Protein AF-0000000078054923 (afdb_homodimer)

Organism: NCBI:txid267555

Radius of gyration: 35.09 Å; Cα contacts (8 Å, |Δi|>4): 105; chains: 2; bounding box: 96×116×48 Å

pLDDT: mean 79.02, std 25.57, range [25.17, 98.81]

Solvent-accessible surface area (backbone atoms only — not comparable to full-atom values): 14950 Å² total; per-residue (Å²): 143,82,70,75,76,72,66,74,79,72,66,85,74,72,79,78,61,78,76,64,60,66,83,64,56,74,61,49,71,53,56,50,49,52,52,53,49,50,51,52,52,49,52,51,53,49,50,53,51,50,55,54,49,53,65,33,64,70,51,46,53,52,50,52,49,50,51,53,50,51,52,53,50,51,50,50,50,50,62,73,43,46,84,75,39,54,71,69,57,45,53,52,50,52,50,50,52,50,52,51,52,50,51,50,49,51,49,43,56,70,72,49,61,63,77,74,72,76,77,76,76,82,77,127,130,79,82,64,77,76,70,76,77,72,68,84,71,73,79,79,62,79,74,65,59,66,84,63,56,74,59,50,72,52,57,48,49,51,52,53,51,51,50,52,51,49,51,51,52,50,53,52,51,50,56,54,49,54,66,32,65,70,50,46,53,51,50,54,49,51,51,51,52,51,51,52,51,51,50,50,50,51,63,72,43,46,84,75,38,54,72,69,56,47,52,52,52,52,49,50,51,50,52,52,52,50,51,51,52,52,48,41,56,69,72,50,61,60,78,75,75,74,78,77,78,81,78,129

Foldseek 3Di:
DPPPPPPDPPDDPDDPPPCPVCVVVPCPPVNVVVVVVVVVVVVVVVVVVVVVLCLDPVSVVVVLVVLVVVLVVQVVVLVVCVVPDDPVVSVVSVVVSVVSVVVSVVVCCVRVVDDPPPPPPPPD/DPPPDPPDPPDDPDDPPVCPVCVVVPCPPVNVVVVVVVVVVVVVVVVVVVVVLCLDPVSVVVVLVVLVVVLVVQVVVLVVCVVPDDPVVSVVSVVVSVVSVVVSVVVCCPRVVDDPPPPPPDDD

Secondary structure (DSSP, 8-state):
--GGGGGGGG-----------TTS----HHHHHHHHHHHHHHHHHHHHHHHHHHH-HHHHHHHHHHHHHHHHHHHHHHHHHTTTS-HHHHHHHHHHHHHHHHHHHHHHHHHS------------/-TTSTTGGGG-----------TTS----HHHHHHHHHHHHHHHHHHHHHHHHHHH-HHHHHHHHHHHHHHHHHHHHHHHHHTTTS-HHHHHHHHHHHHHHHHHHHHHHHHHS------------

InterPro domains:
  IPR027684 Tubulin-specific chaperone C [PTHR15139] (1-116)
  IPR031925 Tubulin-specific chaperone C, N-terminal [PF16752] (3-115)
  IPR038397 TBCC, N-terminal domain superfamily [G3DSA:1.20.58.1250] (3-115)

Structure (mmCIF, N/CA/C/O backbone):
data_AF-0000000078054923-model_v1
#
loop_
_entity.id
_entity.type
_entity.pdbx_description
1 polymer 'Tubulin-specific chaperone C N-terminal domain-containing protein'
#
loop_
_atom_site.group_PDB
_atom_site.id
_atom_site.type_symbol
_atom_site.label_atom_id
_atom_site.label_alt_id
_atom_site.label_comp_id
_atom_site.label_asym_id
_atom_site.label_entity_id
_atom_site.label_seq_id
_atom_site.pdbx_PDB_ins_code
_atom_site.Cartn_x
_atom_site.Cartn_y
_atom_site.Cartn_z
_atom_site.occupancy
_atom_site.B_iso_or_equiv
_atom_site.auth_seq_id
_atom_site.auth_comp_id
_atom_site.auth_asym_id
_atom_site.auth_atom_id
_atom_site.pdbx_PDB_model_num
ATOM 1 N N . MET A 1 1 ? -64.438 -63.75 -3.107 1 25.17 1 MET A N 1
ATOM 2 C CA . MET A 1 1 ? -64.188 -62.375 -3.521 1 25.17 1 MET A CA 1
ATOM 3 C C . MET A 1 1 ? -63.031 -61.781 -2.686 1 25.17 1 MET A C 1
ATOM 5 O O . MET A 1 1 ? -63.031 -61.906 -1.458 1 25.17 1 MET A O 1
ATOM 9 N N . ILE A 1 2 ? -61.75 -61.625 -3.406 1 36.03 2 ILE A N 1
ATOM 10 C CA . ILE A 1 2 ? -60.438 -61.312 -3.934 1 36.03 2 ILE A CA 1
ATOM 11 C C . ILE A 1 2 ? -60.156 -59.812 -3.77 1 36.03 2 ILE A C 1
ATOM 13 O O . ILE A 1 2 ? -59 -59.375 -3.902 1 36.03 2 ILE A O 1
ATOM 17 N N . GLN A 1 3 ? -61.219 -59.062 -3.611 1 34.22 3 GLN A N 1
ATOM 18 C CA . GLN A 1 3 ? -61.094 -57.719 -4.195 1 34.22 3 GLN A CA 1
ATOM 19 C C . GLN A 1 3 ? -60.188 -56.844 -3.348 1 34.22 3 GLN A C 1
ATOM 21 O O . GLN A 1 3 ? -59.812 -55.75 -3.771 1 34.22 3 GLN A O 1
ATOM 26 N N . ARG A 1 4 ? -60.188 -57.125 -2.08 1 37.22 4 ARG A N 1
ATOM 27 C CA . ARG A 1 4 ? -60 -55.938 -1.239 1 37.22 4 ARG A CA 1
ATOM 28 C C . ARG A 1 4 ? -58.594 -55.406 -1.308 1 37.22 4 ARG A C 1
ATOM 30 O O . ARG A 1 4 ? -58.312 -54.25 -0.93 1 37.22 4 ARG A O 1
ATOM 37 N N . LEU A 1 5 ? -57.688 -56.438 -1.436 1 42.72 5 LEU A N 1
ATOM 38 C CA . LEU A 1 5 ? -56.406 -56.031 -0.879 1 42.72 5 LEU A CA 1
ATOM 39 C C . LEU A 1 5 ? -55.75 -54.969 -1.735 1 42.72 5 LEU A C 1
ATOM 41 O O . LEU A 1 5 ? -54.656 -54.469 -1.402 1 42.72 5 LEU A O 1
ATOM 45 N N . SER A 1 6 ? -56.188 -54.875 -3.033 1 39.69 6 SER A N 1
ATOM 46 C CA . SER A 1 6 ? -55.219 -54.406 -3.998 1 39.69 6 SER A CA 1
ATOM 47 C C . SER A 1 6 ? -54.844 -52.938 -3.754 1 39.69 6 SER A C 1
ATOM 49 O O . SER A 1 6 ? -53.938 -52.406 -4.406 1 39.69 6 SER A O 1
ATOM 51 N N . ASN A 1 7 ? -55.75 -52.156 -3.061 1 35.84 7 ASN A N 1
ATOM 52 C CA . ASN A 1 7 ? -55.781 -50.781 -3.512 1 35.84 7 ASN A CA 1
ATOM 53 C C . ASN A 1 7 ? -54.562 -50 -3.066 1 35.84 7 ASN A C 1
ATOM 55 O O . ASN A 1 7 ? -54.188 -49 -3.691 1 35.84 7 ASN A O 1
ATOM 59 N N . LEU A 1 8 ? -54.125 -50.156 -1.839 1 40.44 8 LEU A N 1
ATOM 60 C CA . LEU A 1 8 ? -53.656 -48.938 -1.188 1 40.44 8 LEU A CA 1
ATOM 61 C C . LEU A 1 8 ? -52.25 -48.594 -1.65 1 40.44 8 LEU A C 1
ATOM 63 O O . LEU A 1 8 ? -51.625 -47.656 -1.112 1 40.44 8 LEU A O 1
ATOM 67 N N . HIS A 1 9 ? -51.594 -49.406 -2.477 1 39 9 HIS A N 1
ATOM 68 C CA . HIS A 1 9 ? -50.156 -49.156 -2.574 1 39 9 HIS A CA 1
ATOM 69 C C . HIS A 1 9 ? -49.875 -47.812 -3.225 1 39 9 HIS A C 1
ATOM 71 O O . HIS A 1 9 ? -48.719 -47.469 -3.428 1 39 9 HIS A O 1
ATOM 77 N N . GLN A 1 10 ? -50.938 -47.094 -3.736 1 36.31 10 GLN A N 1
ATOM 78 C CA . GLN A 1 10 ? -50.562 -46.094 -4.746 1 36.31 10 GLN A CA 1
ATOM 79 C C . GLN A 1 10 ? -49.688 -45 -4.141 1 36.31 10 GLN A C 1
ATOM 81 O O . GLN A 1 10 ? -49.281 -44.062 -4.836 1 36.31 10 GLN A O 1
ATOM 86 N N . SER A 1 11 ? -49.562 -44.969 -2.775 1 34.44 11 SER A N 1
ATOM 87 C CA . SER A 1 11 ? -49.375 -43.562 -2.375 1 34.44 11 SER A CA 1
ATOM 88 C C . SER A 1 11 ? -48.156 -42.969 -3.043 1 34.44 11 SER A C 1
ATOM 90 O O . SER A 1 11 ? -48.25 -41.906 -3.648 1 34.44 11 SER A O 1
ATOM 92 N N . ARG A 1 12 ? -47.062 -42.656 -2.25 1 38.22 12 ARG A N 1
ATOM 93 C CA . ARG A 1 12 ? -46.219 -41.5 -1.975 1 38.22 12 ARG A CA 1
ATOM 94 C C . ARG A 1 12 ? -45.094 -41.375 -3.023 1 38.22 12 ARG A C 1
ATOM 96 O O . ARG A 1 12 ? -44.031 -41.969 -2.877 1 38.22 12 ARG A O 1
ATOM 103 N N . LEU A 1 13 ? -45.188 -41.781 -4.23 1 40.53 13 LEU A N 1
ATOM 104 C CA . LEU A 1 13 ? -44.094 -41.562 -5.172 1 40.53 13 LEU A CA 1
ATOM 105 C C . LEU A 1 13 ? -43.781 -40.094 -5.316 1 40.53 13 LEU A C 1
ATOM 107 O O . LEU A 1 13 ? -43.062 -39.688 -6.227 1 40.53 13 LEU A O 1
ATOM 111 N N . ALA A 1 14 ? -44.312 -39.219 -4.488 1 34.03 14 ALA A N 1
ATOM 112 C CA . ALA A 1 14 ? -44.188 -37.781 -4.852 1 34.03 14 ALA A CA 1
ATOM 113 C C . ALA A 1 14 ? -42.781 -37.438 -5.301 1 34.03 14 ALA A C 1
ATOM 115 O O . ALA A 1 14 ? -41.844 -38.156 -4.996 1 34.03 14 ALA A O 1
ATOM 116 N N . SER A 1 15 ? -42.75 -36.156 -6.035 1 37.84 15 SER A N 1
ATOM 117 C CA . SER A 1 15 ? -42.031 -35.25 -6.922 1 37.84 15 SER A CA 1
ATOM 118 C C . SER A 1 15 ? -40.719 -34.781 -6.281 1 37.84 15 SER A C 1
ATOM 120 O O . SER A 1 15 ? -40.75 -33.875 -5.449 1 37.84 15 SER A O 1
ATOM 122 N N . CYS A 1 16 ? -39.969 -35.656 -5.598 1 42.56 16 CYS A N 1
ATOM 123 C CA . CYS A 1 16 ? -38.719 -35 -5.223 1 42.56 16 CYS A CA 1
ATOM 124 C C . CYS A 1 16 ? -38.125 -34.281 -6.418 1 42.56 16 CYS A C 1
ATOM 126 O O . CYS A 1 16 ? -37.562 -34.906 -7.32 1 42.56 16 CYS A O 1
ATOM 128 N N . LYS A 1 17 ? -38.844 -33.344 -7.07 1 38.5 17 LYS A N 1
ATOM 129 C CA . LYS A 1 17 ? -38.219 -32.531 -8.109 1 38.5 17 LYS A CA 1
ATOM 130 C C . LYS A 1 17 ? -36.906 -31.922 -7.629 1 38.5 17 LYS A C 1
ATOM 132 O O . LYS A 1 17 ? -36.844 -31.359 -6.531 1 38.5 17 LYS A O 1
ATOM 137 N N . PRO A 1 18 ? -35.75 -32.562 -7.895 1 44.91 18 PRO A N 1
ATOM 138 C CA . PRO A 1 18 ? -34.562 -31.766 -7.645 1 44.91 18 PRO A CA 1
ATOM 139 C C . PRO A 1 18 ? -34.75 -30.312 -8.062 1 44.91 18 PRO A C 1
ATOM 141 O O . PRO A 1 18 ? -35.156 -30.031 -9.188 1 44.91 18 PRO A O 1
ATOM 144 N N . ASN A 1 19 ? -35.469 -29.484 -7.293 1 39.56 19 ASN A N 1
ATOM 145 C CA . ASN A 1 19 ? -35.531 -28.047 -7.539 1 39.56 19 ASN A CA 1
ATOM 146 C C . ASN A 1 19 ? -34.156 -27.5 -7.898 1 39.56 19 ASN A C 1
ATOM 148 O O . ASN A 1 19 ? -33.344 -27.25 -7.016 1 39.56 19 ASN A O 1
ATOM 152 N N . SER A 1 20 ? -33.438 -28.219 -8.797 1 42.66 20 SER A N 1
ATOM 153 C CA . SER A 1 20 ? -32.344 -27.406 -9.352 1 42.66 20 SER A CA 1
ATOM 154 C C . SER A 1 20 ? -32.875 -26.062 -9.852 1 42.66 20 SER A C 1
ATOM 156 O O . SER A 1 20 ? -33.812 -26 -10.633 1 42.66 20 SER A O 1
ATOM 158 N N . ASP A 1 21 ? -33.156 -25.125 -9.031 1 44.44 21 ASP A N 1
ATOM 159 C CA . ASP A 1 21 ? -33.438 -23.797 -9.547 1 44.44 21 ASP A CA 1
ATOM 160 C C . ASP A 1 21 ? -32.75 -23.562 -10.891 1 44.44 21 ASP A C 1
ATOM 162 O O . ASP A 1 21 ? -31.547 -23.719 -11.016 1 44.44 21 ASP A O 1
ATOM 166 N N . PRO A 1 22 ? -33.375 -23.797 -11.945 1 47.06 22 PRO A N 1
ATOM 167 C CA . PRO A 1 22 ? -32.812 -23.625 -13.273 1 47.06 22 PRO A CA 1
ATOM 168 C C . PRO A 1 22 ? -31.922 -22.375 -13.375 1 47.06 22 PRO A C 1
ATOM 170 O O . PRO A 1 22 ? -31.094 -22.266 -14.289 1 47.06 22 PRO A O 1
ATOM 173 N N . ASN A 1 23 ? -32.344 -21.359 -12.805 1 46 23 ASN A N 1
ATOM 174 C CA . ASN A 1 23 ? -31.734 -20.047 -13.016 1 46 23 ASN A CA 1
ATOM 175 C C . ASN A 1 23 ? -30.281 -20.031 -12.555 1 46 23 ASN A C 1
ATOM 177 O O . ASN A 1 23 ? -29.609 -19.016 -12.68 1 46 23 ASN A O 1
ATOM 181 N N . THR A 1 24 ? -29.953 -20.703 -11.453 1 47.56 24 THR A N 1
ATOM 182 C CA . THR A 1 24 ? -28.516 -20.891 -11.289 1 47.56 24 THR A CA 1
ATOM 183 C C . THR A 1 24 ? -27.953 -21.766 -12.398 1 47.56 24 THR A C 1
ATOM 185 O O . THR A 1 24 ? -28.219 -22.969 -12.438 1 47.56 24 THR A O 1
ATOM 188 N N . SER A 1 25 ? -28.281 -21.578 -13.586 1 52.44 25 SER A N 1
ATOM 189 C CA . SER A 1 25 ? -27.703 -22.312 -14.703 1 52.44 25 SER A CA 1
ATOM 190 C C . SER A 1 25 ? -26.406 -22.984 -14.312 1 52.44 25 SER A C 1
ATOM 192 O O . SER A 1 25 ? -25.5 -22.328 -13.766 1 52.44 25 SER A O 1
ATOM 194 N N . PRO A 1 26 ? -26.312 -24.266 -13.836 1 56.72 26 PRO A N 1
ATOM 195 C CA . PRO A 1 26 ? -25.094 -24.953 -13.398 1 56.72 26 PRO A CA 1
ATOM 196 C C . PRO A 1 26 ? -23.844 -24.5 -14.156 1 56.72 26 PRO A C 1
ATOM 198 O O . PRO A 1 26 ? -23.766 -24.672 -15.375 1 56.72 26 PRO A O 1
ATOM 201 N N . THR A 1 27 ? -23.422 -23.359 -13.852 1 67.19 27 THR A N 1
ATOM 202 C CA . THR A 1 27 ? -22.156 -23.062 -14.508 1 67.19 27 THR A CA 1
ATOM 203 C C . THR A 1 27 ? -21.297 -24.312 -14.617 1 67.19 27 THR A C 1
ATOM 205 O O . THR A 1 27 ? -21.203 -25.094 -13.664 1 67.19 27 THR A O 1
ATOM 208 N N . LEU A 1 28 ? -21.141 -24.906 -15.844 1 82.12 28 LEU A N 1
ATOM 209 C CA . LEU A 1 28 ? -20.234 -26.031 -16.094 1 82.12 28 LEU A CA 1
ATOM 210 C C . LEU A 1 28 ? -18.984 -25.938 -15.227 1 82.12 28 LEU A C 1
ATOM 212 O O . LEU A 1 28 ? -18.5 -24.828 -14.945 1 82.12 28 LEU A O 1
ATOM 216 N N . PRO A 1 29 ? -18.797 -27.031 -14.414 1 90.81 29 PRO A N 1
ATOM 217 C CA . PRO A 1 29 ? -17.578 -27.047 -13.594 1 90.81 29 PRO A CA 1
ATOM 218 C C . PRO A 1 29 ? -16.406 -26.328 -14.25 1 90.81 29 PRO A C 1
ATOM 220 O O . PRO A 1 29 ? -15.664 -25.609 -13.57 1 90.81 29 PRO A O 1
ATOM 223 N N . THR A 1 30 ? -16.359 -26.422 -15.5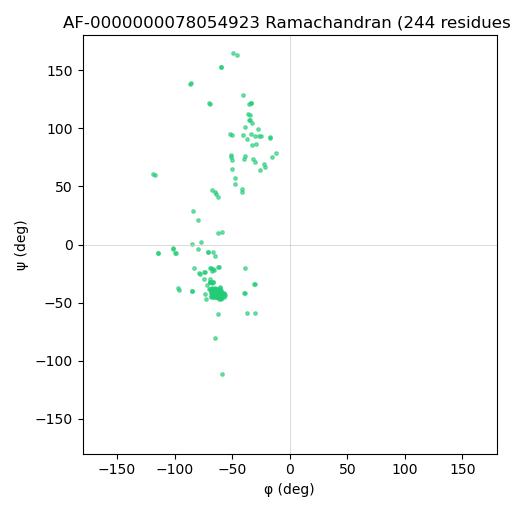62 1 93.69 30 THR A N 1
ATOM 224 C CA . THR A 1 30 ? -15.266 -25.781 -16.297 1 93.69 30 THR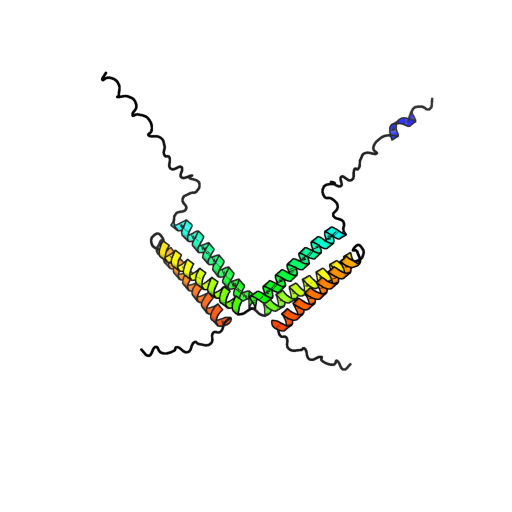 A CA 1
ATOM 225 C C . THR A 1 30 ? -15.383 -24.266 -16.219 1 93.69 30 THR A C 1
ATOM 227 O O . THR A 1 30 ? -14.406 -23.578 -15.898 1 93.69 30 THR A O 1
ATOM 230 N N . GLN A 1 31 ? -16.562 -23.734 -16.406 1 93.69 31 GLN A N 1
ATOM 231 C CA . GLN A 1 31 ? -16.766 -22.281 -16.406 1 93.69 31 GLN A CA 1
ATOM 232 C C . GLN A 1 31 ? -16.562 -21.703 -15.016 1 93.69 31 GLN A C 1
ATOM 234 O O . GLN A 1 31 ? -16 -20.609 -14.867 1 93.69 31 GLN A O 1
ATOM 239 N N . SER A 1 32 ? -17.047 -22.406 -14.055 1 96.19 32 SER A N 1
ATOM 240 C CA . SER A 1 32 ? -16.859 -21.984 -12.672 1 96.19 32 SER A CA 1
ATOM 241 C C . SER A 1 32 ? -15.391 -21.922 -12.305 1 96.19 32 SER A C 1
ATOM 243 O O . SER A 1 32 ? -14.938 -20.953 -11.68 1 96.19 32 SER A O 1
ATOM 245 N N . PHE A 1 33 ? -14.617 -22.938 -12.664 1 97.19 33 PHE A N 1
ATOM 246 C CA . PHE A 1 33 ? -13.188 -22.984 -12.383 1 97.19 33 PHE A CA 1
ATOM 247 C C . PHE A 1 33 ? -12.469 -21.828 -13.07 1 97.19 33 PHE A C 1
ATOM 249 O O . PHE A 1 33 ? -11.664 -21.125 -12.453 1 97.19 33 PHE A O 1
ATOM 256 N N . LEU A 1 34 ? -12.828 -21.609 -14.336 1 97 34 LEU A N 1
ATOM 257 C CA . LEU A 1 34 ? -12.117 -20.609 -15.109 1 97 34 LEU A CA 1
ATOM 258 C C . LEU A 1 34 ? -12.398 -19.203 -14.57 1 97 34 LEU A C 1
ATOM 260 O O . LEU A 1 34 ? -11.523 -18.344 -14.578 1 97 34 LEU A O 1
ATOM 264 N N . SER A 1 35 ? -13.602 -18.969 -14.047 1 97.5 35 SER A N 1
ATOM 265 C CA . SER A 1 35 ? -13.938 -17.703 -13.422 1 97.5 35 SER A CA 1
ATOM 266 C C . SER A 1 35 ? -13.125 -17.484 -12.148 1 97.5 35 SER A C 1
ATOM 268 O O . SER A 1 35 ? -12.555 -16.406 -11.945 1 97.5 35 SER A O 1
ATOM 270 N N . HIS A 1 36 ? -13.031 -18.531 -11.305 1 97.19 36 HIS A N 1
ATOM 271 C CA . HIS A 1 36 ? -12.242 -18.453 -10.078 1 97.19 36 HIS A CA 1
ATOM 272 C C . HIS A 1 36 ? -10.766 -18.25 -10.391 1 97.19 36 HIS A C 1
ATOM 274 O O . HIS A 1 36 ? -10.094 -17.438 -9.758 1 97.19 36 HIS A O 1
ATOM 280 N N . PHE A 1 37 ? -10.281 -18.953 -11.438 1 98.25 37 PHE A N 1
ATOM 281 C CA . PHE A 1 37 ? -8.883 -18.859 -11.852 1 98.25 37 PHE A CA 1
ATOM 282 C C . PHE A 1 37 ? -8.539 -17.453 -12.32 1 98.25 37 PHE A C 1
ATOM 284 O O . PHE A 1 37 ? -7.52 -16.891 -11.922 1 98.25 37 PHE A O 1
ATOM 291 N N . SER A 1 38 ? -9.438 -16.859 -13.055 1 98.25 38 SER A N 1
ATOM 292 C CA . SER A 1 38 ? -9.227 -15.516 -13.562 1 98.25 38 SER A CA 1
ATOM 293 C C . SER A 1 38 ? -9.211 -14.492 -12.422 1 98.25 38 SER A C 1
ATOM 295 O O . SER A 1 38 ? -8.43 -13.539 -12.453 1 98.25 38 SER A O 1
ATOM 297 N N . GLY 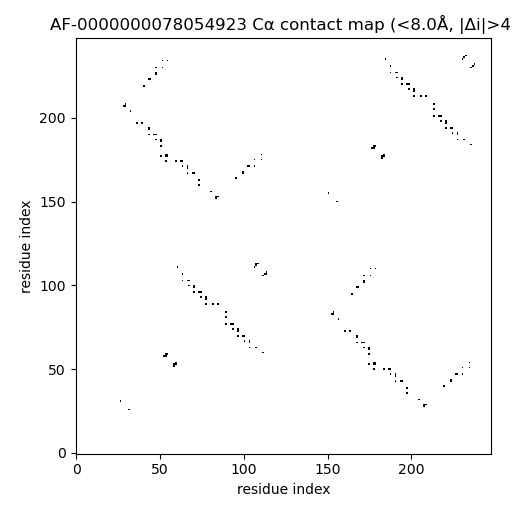A 1 39 ? -10.094 -14.734 -11.461 1 98.62 39 GLY A N 1
ATOM 298 C CA . GLY A 1 39 ? -10.086 -13.875 -10.289 1 98.62 39 GLY A CA 1
ATOM 299 C C . GLY A 1 39 ? -8.789 -13.945 -9.5 1 98.62 39 GLY A C 1
ATOM 300 O O . GLY A 1 39 ? -8.25 -12.914 -9.094 1 98.62 39 GLY A O 1
ATOM 301 N N . SER A 1 40 ? -8.305 -15.141 -9.336 1 98.62 40 SER A N 1
ATOM 302 C CA . SER A 1 40 ? -7.051 -15.336 -8.625 1 98.62 40 SER A CA 1
ATOM 303 C C . SER A 1 40 ? -5.879 -14.727 -9.391 1 98.62 40 SER A C 1
ATOM 305 O O . SER A 1 40 ? -5.02 -14.07 -8.797 1 98.62 40 SER A O 1
ATOM 307 N N . LYS A 1 41 ? -5.887 -14.93 -10.703 1 98.69 41 LYS A N 1
ATOM 308 C CA . LYS A 1 41 ? -4.867 -14.344 -11.562 1 98.69 41 LYS A CA 1
ATOM 309 C C . LYS A 1 41 ? -4.832 -12.82 -11.422 1 98.69 41 LYS A C 1
ATOM 311 O O . LYS A 1 41 ? -3.76 -12.234 -11.266 1 98.69 41 LYS A O 1
ATOM 316 N N . ARG A 1 42 ? -5.988 -12.242 -11.414 1 98.5 42 ARG A N 1
ATOM 317 C CA . ARG A 1 42 ? -6.086 -10.789 -11.305 1 98.5 42 ARG A CA 1
ATOM 318 C C . ARG A 1 42 ? -5.586 -10.305 -9.953 1 98.5 42 ARG A C 1
ATOM 320 O O . ARG A 1 42 ? -4.867 -9.305 -9.867 1 98.5 42 ARG A O 1
ATOM 327 N N . SER A 1 43 ? -5.977 -10.992 -8.93 1 98.62 43 SER A N 1
ATOM 328 C CA . SER A 1 43 ? -5.578 -10.625 -7.574 1 98.62 43 SER A CA 1
ATOM 329 C C . SER A 1 43 ? -4.062 -10.695 -7.406 1 98.62 43 SER A C 1
ATOM 331 O O . SER A 1 43 ? -3.447 -9.781 -6.859 1 98.62 43 SER A O 1
ATOM 333 N N . ILE A 1 44 ? -3.43 -11.695 -7.926 1 98.69 44 ILE A N 1
ATOM 334 C CA . ILE A 1 44 ? -1.99 -11.906 -7.816 1 98.69 44 ILE A CA 1
ATOM 335 C C . ILE A 1 44 ? -1.245 -10.828 -8.594 1 98.69 44 ILE A C 1
ATOM 337 O O . ILE A 1 44 ? -0.282 -10.242 -8.094 1 98.69 44 ILE A O 1
ATOM 341 N N . LYS A 1 45 ? -1.769 -10.539 -9.789 1 98.44 45 LYS A N 1
ATOM 342 C CA . LYS A 1 45 ? -1.149 -9.5 -10.602 1 98.44 45 LYS A CA 1
ATOM 343 C C . LYS A 1 45 ? -1.246 -8.141 -9.922 1 98.44 45 LYS A C 1
ATOM 345 O O . LYS A 1 45 ? -0.291 -7.359 -9.938 1 98.44 45 LYS A O 1
ATOM 350 N N . SER A 1 46 ? -2.414 -7.961 -9.359 1 98.19 46 SER A N 1
ATOM 351 C CA . SER A 1 46 ? -2.623 -6.707 -8.641 1 98.19 46 SER A CA 1
ATOM 352 C C . SER A 1 46 ? -1.688 -6.59 -7.445 1 98.19 46 SER A C 1
ATOM 354 O O . SER A 1 46 ? -1.093 -5.535 -7.215 1 98.19 46 SER A O 1
ATOM 356 N N . GLU A 1 47 ? -1.534 -7.617 -6.711 1 97.06 47 GLU A N 1
ATOM 357 C CA . GLU A 1 47 ? -0.665 -7.633 -5.535 1 97.06 47 GLU A CA 1
ATOM 358 C C . GLU A 1 47 ? 0.793 -7.406 -5.926 1 97.06 47 GLU A C 1
ATOM 360 O O . GLU A 1 47 ? 1.494 -6.613 -5.293 1 97.06 47 GLU A O 1
ATOM 365 N N . LEU A 1 48 ? 1.252 -8.078 -6.965 1 96.62 48 LEU A N 1
ATOM 366 C CA . LEU A 1 48 ? 2.627 -7.922 -7.426 1 96.62 48 LEU A CA 1
ATOM 367 C C . LEU A 1 48 ? 2.887 -6.492 -7.887 1 96.62 48 LEU A C 1
ATOM 369 O O . LEU A 1 48 ? 3.926 -5.91 -7.566 1 96.62 48 LEU A O 1
ATOM 373 N N . SER A 1 49 ? 1.923 -5.965 -8.594 1 96.12 49 SER A N 1
ATOM 374 C CA . SER A 1 49 ? 2.049 -4.598 -9.086 1 96.12 49 SER A CA 1
ATOM 375 C C . SER A 1 49 ? 2.133 -3.604 -7.93 1 96.12 49 SER A C 1
ATOM 377 O O . SER A 1 49 ? 2.922 -2.656 -7.973 1 96.12 49 SER A O 1
ATOM 379 N N . GLN A 1 50 ? 1.352 -3.871 -6.922 1 93 50 GLN A N 1
ATOM 380 C CA . GLN A 1 50 ? 1.312 -2.984 -5.766 1 93 50 GLN A CA 1
ATOM 381 C C . GLN A 1 50 ? 2.633 -3.018 -5 1 93 50 GLN A C 1
ATOM 383 O O . GLN A 1 50 ? 3.133 -1.977 -4.57 1 93 50 GLN A O 1
ATOM 388 N N . VAL A 1 51 ? 3.191 -4.168 -4.836 1 92.62 51 VAL A N 1
ATOM 389 C CA . VAL A 1 51 ? 4.461 -4.332 -4.133 1 92.62 51 VAL A CA 1
ATOM 390 C C . VAL A 1 51 ? 5.57 -3.613 -4.895 1 92.62 51 VAL A C 1
ATOM 392 O O . VAL A 1 51 ? 6.375 -2.893 -4.297 1 92.62 51 VAL A O 1
ATOM 395 N N . CYS A 1 52 ? 5.59 -3.793 -6.172 1 92.5 52 CYS A N 1
ATOM 396 C CA . CYS A 1 52 ? 6.625 -3.174 -6.992 1 92.5 52 CYS A CA 1
ATOM 397 C C . CYS A 1 52 ? 6.484 -1.657 -6.992 1 92.5 52 CYS A C 1
ATOM 399 O O . CYS A 1 52 ? 7.477 -0.936 -6.902 1 92.5 52 CYS A O 1
ATOM 401 N N . LYS A 1 53 ? 5.246 -1.219 -7.098 1 91.06 53 LYS A N 1
ATOM 402 C CA . LYS A 1 53 ? 4.992 0.219 -7.105 1 91.06 53 LYS A CA 1
ATOM 403 C C . LYS A 1 53 ? 5.395 0.857 -5.781 1 91.06 53 LYS A C 1
ATOM 405 O O . LYS A 1 53 ? 5.922 1.971 -5.758 1 91.06 53 LYS A O 1
ATOM 410 N N . ALA A 1 54 ? 5.145 0.16 -4.688 1 89 54 ALA A N 1
ATOM 411 C CA . ALA A 1 54 ? 5.426 0.686 -3.355 1 89 54 ALA A CA 1
ATOM 412 C C . ALA A 1 54 ? 6.926 0.85 -3.137 1 89 54 ALA A C 1
ATOM 414 O O . ALA A 1 54 ?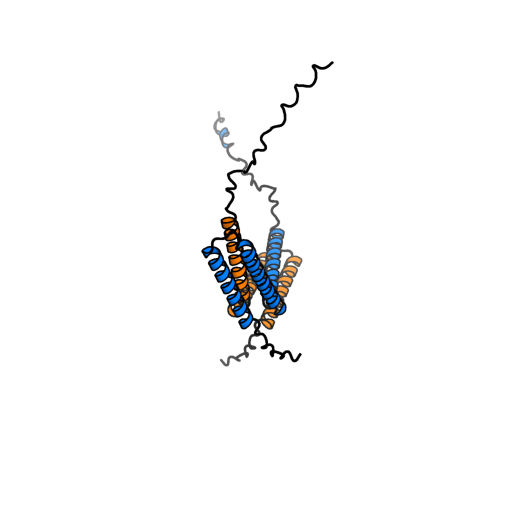 7.355 1.675 -2.328 1 89 54 ALA A O 1
ATOM 415 N N . GLN A 1 55 ? 7.711 0.17 -3.889 1 88.56 55 GLN A N 1
ATOM 416 C CA . GLN A 1 55 ? 9.156 0.192 -3.689 1 88.56 55 GLN A CA 1
ATOM 417 C C . GLN A 1 55 ? 9.828 1.144 -4.672 1 88.56 55 GLN A C 1
ATOM 419 O O . GLN A 1 55 ? 11.031 1.405 -4.566 1 88.56 55 GLN A O 1
ATOM 424 N N . ASP A 1 56 ? 9.078 1.64 -5.586 1 90 56 ASP A N 1
ATOM 425 C CA . ASP A 1 56 ? 9.594 2.621 -6.539 1 90 56 ASP A CA 1
ATOM 426 C C . ASP A 1 56 ? 9.875 3.953 -5.852 1 90 56 ASP A C 1
ATOM 428 O O . ASP A 1 56 ? 8.969 4.586 -5.312 1 90 56 ASP A O 1
ATOM 432 N N . PRO A 1 57 ? 11.094 4.441 -5.898 1 88.5 57 PRO A N 1
ATOM 433 C CA . PRO A 1 57 ? 11.469 5.676 -5.203 1 88.5 57 PRO A CA 1
ATOM 434 C C . PRO A 1 57 ? 10.672 6.887 -5.688 1 88.5 57 PRO A C 1
ATOM 436 O O . PRO A 1 57 ? 10.383 7.793 -4.902 1 88.5 57 PRO A O 1
ATOM 439 N N . THR A 1 58 ? 10.398 6.922 -6.984 1 91.81 58 THR A N 1
ATOM 440 C CA . THR A 1 58 ? 9.625 8.039 -7.516 1 91.81 58 THR A CA 1
ATOM 441 C C . THR A 1 58 ? 8.219 8.062 -6.914 1 91.81 58 THR A C 1
ATOM 443 O O . THR A 1 58 ? 7.707 9.125 -6.566 1 91.81 58 THR A O 1
ATOM 446 N N . ASN A 1 59 ? 7.695 6.875 -6.762 1 91.94 59 ASN A N 1
ATOM 447 C CA . ASN A 1 59 ? 6.367 6.77 -6.164 1 91.94 59 ASN A CA 1
ATOM 448 C C . ASN A 1 59 ? 6.387 7.129 -4.684 1 91.94 59 ASN A C 1
ATOM 450 O O . ASN A 1 59 ? 5.469 7.781 -4.188 1 91.94 59 ASN A O 1
ATOM 454 N N . LEU A 1 60 ? 7.445 6.719 -4.016 1 92.38 60 LEU A N 1
ATOM 455 C CA . LEU A 1 60 ? 7.598 7.016 -2.598 1 92.38 60 LEU A CA 1
ATOM 456 C C . LEU A 1 60 ? 7.621 8.523 -2.359 1 92.38 60 LEU A C 1
ATOM 458 O O . LEU A 1 60 ? 6.922 9.031 -1.478 1 92.38 60 LEU A O 1
ATOM 462 N N . ARG A 1 61 ? 8.391 9.281 -3.164 1 92.75 61 ARG A N 1
ATOM 463 C CA . ARG A 1 61 ? 8.477 10.734 -3.045 1 92.75 61 ARG A CA 1
ATOM 464 C C . ARG A 1 61 ? 7.121 11.383 -3.289 1 92.75 61 ARG A C 1
ATOM 466 O O . ARG A 1 61 ? 6.73 12.305 -2.57 1 92.75 61 ARG A O 1
ATOM 473 N N . SER A 1 62 ? 6.48 10.844 -4.309 1 95.62 62 SER A N 1
ATOM 474 C CA . SER A 1 62 ? 5.172 11.391 -4.648 1 95.62 62 SER A CA 1
ATOM 475 C C . SER A 1 62 ? 4.176 11.188 -3.514 1 95.62 62 SER A C 1
ATOM 477 O O . SER A 1 62 ? 3.357 12.062 -3.229 1 95.62 62 SER A O 1
ATOM 479 N N . GLU A 1 63 ? 4.223 10.078 -2.873 1 94.81 63 GLU A N 1
ATOM 480 C CA . GLU A 1 63 ? 3.324 9.781 -1.761 1 94.81 63 GLU A CA 1
ATOM 481 C C . GLU A 1 63 ? 3.607 10.688 -0.566 1 94.81 63 GLU A C 1
ATOM 483 O O . GLU A 1 63 ? 2.682 11.211 0.058 1 94.81 63 GLU A O 1
ATOM 488 N N . LEU A 1 64 ? 4.871 10.875 -0.259 1 96.62 64 LEU A N 1
ATOM 489 C CA . LEU A 1 64 ? 5.242 11.734 0.862 1 96.62 64 LEU A CA 1
ATOM 490 C C . LEU A 1 64 ? 4.871 13.188 0.582 1 96.62 64 LEU A C 1
ATOM 492 O O . LEU A 1 64 ? 4.48 13.922 1.495 1 96.62 64 LEU A O 1
ATOM 496 N N . GLU A 1 65 ? 4.934 13.555 -0.667 1 96.75 65 GLU A N 1
ATOM 497 C CA . GLU A 1 65 ? 4.496 14.883 -1.069 1 96.75 65 GLU A CA 1
ATOM 498 C C . GLU A 1 65 ? 2.988 15.047 -0.895 1 96.75 65 GLU A C 1
ATOM 500 O O . GLU A 1 65 ? 2.514 16.109 -0.487 1 96.75 65 GLU A O 1
ATOM 505 N N . ARG A 1 66 ? 2.309 14 -1.186 1 97.69 66 ARG A N 1
ATOM 506 C CA . ARG A 1 66 ? 0.861 14.023 -0.994 1 97.69 66 ARG A CA 1
ATOM 507 C C . ARG A 1 66 ? 0.507 14.156 0.484 1 97.69 66 ARG A C 1
ATOM 509 O O . ARG A 1 66 ? -0.386 14.922 0.849 1 97.69 66 ARG A O 1
ATOM 516 N N . VAL A 1 67 ? 1.183 13.492 1.307 1 98.06 67 VAL A N 1
ATOM 517 C CA . VAL A 1 67 ? 0.976 13.578 2.748 1 98.06 67 VAL A CA 1
ATOM 518 C C . VAL A 1 67 ? 1.284 14.992 3.229 1 98.06 67 VAL A C 1
ATOM 520 O O . VAL A 1 67 ? 0.543 15.555 4.039 1 98.06 67 VAL A O 1
ATOM 523 N N . SER A 1 68 ? 2.426 15.57 2.695 1 98.38 68 SER A N 1
ATOM 524 C CA . SER A 1 68 ? 2.795 16.938 3.029 1 98.38 68 SER A CA 1
ATOM 525 C C . SER A 1 68 ? 1.678 17.922 2.672 1 98.38 68 SER A C 1
ATOM 527 O O . SER A 1 68 ? 1.337 18.797 3.467 1 98.38 68 SER A O 1
ATOM 529 N N . ALA A 1 69 ? 1.087 17.719 1.538 1 98.5 69 ALA A N 1
ATOM 530 C CA . ALA A 1 69 ? -0.001 18.578 1.079 1 98.5 69 ALA A CA 1
ATOM 531 C C . ALA A 1 69 ? -1.234 18.422 1.964 1 98.5 69 ALA A C 1
ATOM 533 O O . ALA A 1 69 ? -1.931 19.406 2.248 1 98.5 69 ALA A O 1
ATOM 534 N N . SER A 1 70 ? -1.51 17.234 2.363 1 98.75 70 SER A N 1
ATOM 535 C CA . SER A 1 70 ? -2.65 16.969 3.236 1 98.75 70 SER A CA 1
ATOM 536 C C . SER A 1 70 ? -2.471 17.641 4.594 1 98.75 70 SER A C 1
ATOM 538 O O . SER A 1 70 ? -3.426 18.188 5.148 1 98.75 70 SER A O 1
ATOM 540 N N . ILE A 1 71 ? -1.27 17.641 5.129 1 98.81 71 ILE A N 1
ATOM 541 C CA . ILE A 1 71 ? -0.976 18.281 6.406 1 98.81 71 ILE A CA 1
ATOM 542 C C . ILE A 1 71 ? -1.124 19.797 6.262 1 98.81 71 ILE A C 1
ATOM 544 O O . ILE A 1 71 ? -1.706 20.453 7.129 1 98.81 71 ILE A O 1
ATOM 548 N N . ALA A 1 72 ? -0.618 20.328 5.129 1 98.62 72 ALA A N 1
ATOM 549 C CA . ALA A 1 72 ? -0.738 21.766 4.859 1 98.62 72 ALA A CA 1
ATOM 550 C C . ALA A 1 72 ? -2.201 22.188 4.77 1 98.62 72 ALA A C 1
ATOM 552 O O . ALA A 1 72 ? -2.588 23.234 5.297 1 98.62 72 ALA A O 1
ATOM 553 N N . SER A 1 73 ? -2.994 21.328 4.121 1 98.62 73 SER A N 1
ATOM 554 C CA . SER A 1 73 ? -4.422 21.594 4.008 1 98.62 73 SER A CA 1
ATOM 555 C C . SER A 1 73 ? -5.102 21.562 5.375 1 98.62 73 SER A C 1
ATOM 557 O O . SER A 1 73 ? -5.953 22.406 5.664 1 98.62 73 SER A O 1
ATOM 559 N N . LEU A 1 74 ? -4.707 20.656 6.191 1 98.56 74 LEU A N 1
ATOM 560 C CA . LEU A 1 74 ? -5.246 20.547 7.539 1 98.56 74 LEU A CA 1
ATOM 561 C C . LEU A 1 74 ? -4.891 21.781 8.375 1 98.56 74 LEU A C 1
ATOM 563 O O . LEU A 1 74 ? -5.734 22.312 9.094 1 98.56 74 LEU A O 1
ATOM 567 N N . GLU A 1 75 ? -3.662 22.25 8.219 1 98.56 75 GLU A N 1
ATOM 568 C CA . GLU A 1 75 ? -3.189 23.453 8.906 1 98.56 75 GLU A CA 1
ATOM 569 C C . GLU A 1 75 ? -3.998 24.672 8.492 1 98.56 75 GLU A C 1
ATOM 571 O O . GLU A 1 75 ? -4.402 25.469 9.344 1 98.56 75 GLU A O 1
ATOM 576 N N . LYS A 1 76 ? -4.277 24.734 7.176 1 98.44 76 LYS A N 1
ATOM 577 C CA . LYS A 1 76 ? -5.078 25.844 6.645 1 98.44 76 LYS A CA 1
ATOM 578 C C . LYS A 1 76 ? -6.496 25.812 7.195 1 98.44 76 LYS A C 1
ATOM 580 O O . LYS A 1 76 ? -7.055 26.844 7.559 1 98.44 76 LYS A O 1
ATOM 585 N N . GLN A 1 77 ? -7.023 24.656 7.34 1 98.06 77 GLN A N 1
ATOM 586 C CA . GLN A 1 77 ? -8.367 24.5 7.879 1 98.06 77 GLN A CA 1
ATOM 587 C C . GLN A 1 77 ? -8.438 24.938 9.336 1 98.06 77 GLN A C 1
ATOM 589 O O . GLN A 1 77 ? -9.398 25.578 9.758 1 98.06 77 GLN A O 1
ATOM 594 N N . VAL A 1 78 ? -7.43 24.594 10.094 1 98.19 78 VAL A N 1
ATOM 595 C CA . VAL A 1 78 ? -7.371 25 11.492 1 98.19 78 VAL A CA 1
ATOM 596 C C . VAL A 1 78 ? -7.301 26.516 11.586 1 98.19 78 VAL A C 1
ATOM 598 O O . VAL A 1 78 ? -8.008 27.141 12.391 1 98.19 78 VAL A O 1
ATOM 601 N N . ALA A 1 79 ? -6.461 27.141 10.719 1 97.44 79 ALA A N 1
ATOM 602 C CA . ALA A 1 79 ? -6.324 28.594 10.695 1 97.44 79 ALA A CA 1
ATOM 603 C C . ALA A 1 79 ? -7.656 29.266 10.383 1 97.44 79 ALA A C 1
ATOM 605 O O . ALA A 1 79 ? -8.055 30.219 11.055 1 97.44 79 ALA A O 1
ATOM 606 N N . GLU A 1 80 ? -8.414 28.719 9.5 1 97 80 GLU A N 1
ATOM 607 C CA . GLU A 1 80 ? -9.688 29.281 9.055 1 97 80 GLU A CA 1
ATOM 608 C C . GLU A 1 80 ? -10.766 29.094 10.125 1 97 80 GLU A C 1
ATOM 610 O O . GLU A 1 80 ? -11.711 29.891 10.188 1 97 80 GLU A O 1
ATOM 615 N N . SER A 1 81 ? -10.578 28.156 10.93 1 96.06 81 SER A N 1
ATOM 616 C CA . SER A 1 81 ? -11.594 27.844 11.922 1 96.06 81 SER A CA 1
ATOM 617 C C . SER A 1 81 ? -11.219 28.391 13.289 1 96.06 81 SER A C 1
ATOM 619 O O . SER A 1 81 ? -12 28.297 14.242 1 96.06 81 SER A O 1
ATOM 621 N N . SER A 1 82 ? -10.062 28.969 13.328 1 95.94 82 SER A N 1
ATOM 622 C CA . SER A 1 82 ? -9.547 29.438 14.617 1 95.94 82 SER A CA 1
ATOM 623 C C . SER A 1 82 ? -10.453 30.516 15.211 1 95.94 82 SER A C 1
ATOM 625 O O . SER A 1 82 ? -10.477 30.703 16.438 1 95.94 82 SER A O 1
ATOM 627 N N . TYR A 1 83 ? -11.312 31.172 14.391 1 95 83 TYR A N 1
ATOM 628 C CA . TYR A 1 83 ? -12.133 32.312 14.828 1 95 83 TYR A CA 1
ATOM 629 C C . TYR A 1 83 ? -13.336 31.828 15.625 1 95 83 TYR A C 1
ATOM 631 O O . TYR A 1 83 ? -13.859 32.562 16.469 1 95 83 TYR A O 1
ATOM 639 N N . PHE A 1 84 ? -13.859 30.594 15.477 1 94.94 84 PHE A N 1
ATOM 640 C CA . PHE A 1 84 ? -15.047 30.125 16.172 1 94.94 84 PHE A CA 1
ATOM 641 C C . PHE A 1 84 ? -14.703 29 17.141 1 94.94 84 PHE A C 1
ATOM 643 O O . PHE A 1 84 ? -15.539 28.578 17.938 1 94.94 84 PHE A O 1
ATOM 650 N N . LEU A 1 85 ? -13.461 28.531 17.094 1 95.75 85 LEU A N 1
ATOM 651 C CA . LEU A 1 85 ? -13.031 27.438 17.969 1 95.75 85 LEU A CA 1
ATOM 652 C C . LEU A 1 85 ? -12.562 27.984 19.312 1 95.75 85 LEU A C 1
ATOM 654 O O . LEU A 1 85 ? -11.883 29.016 19.375 1 95.75 85 LEU A O 1
ATOM 658 N N . PRO A 1 86 ? -12.945 27.297 20.359 1 94.81 86 PRO A N 1
ATOM 659 C CA . PRO A 1 86 ? -12.367 27.641 21.672 1 94.81 86 PRO A CA 1
ATOM 660 C C . PRO A 1 86 ? -10.844 27.5 21.688 1 94.81 86 PRO A C 1
ATOM 662 O O . PRO A 1 86 ? -10.281 26.688 20.969 1 94.81 86 PRO A O 1
ATOM 665 N N . SER A 1 87 ? -10.18 28.328 22.609 1 96.62 87 SER A N 1
ATOM 666 C CA . SER A 1 87 ? -8.727 28.453 22.672 1 96.62 87 SER A CA 1
ATOM 667 C C . SER A 1 87 ? -8.07 27.094 22.875 1 96.62 87 SER A C 1
ATOM 669 O O . SER A 1 87 ? -7.031 26.797 22.281 1 96.62 87 SER A O 1
ATOM 671 N N . TYR A 1 88 ? -8.617 26.281 23.75 1 96.88 88 TYR A N 1
ATOM 672 C CA . TYR A 1 88 ? -8.062 24.969 24.047 1 96.88 88 TYR A CA 1
ATOM 673 C C . TYR A 1 88 ? -8.062 24.094 22.797 1 96.88 88 TYR A C 1
ATOM 675 O O . TYR A 1 88 ? -7.105 23.359 22.531 1 96.88 88 TYR A O 1
ATOM 683 N N . GLU A 1 89 ? -9.188 24.188 22.031 1 97.38 89 GLU A N 1
ATOM 684 C CA . GLU A 1 89 ? -9.305 23.391 20.812 1 97.38 89 GLU A CA 1
ATOM 685 C C . GLU A 1 89 ? -8.297 23.828 19.75 1 97.38 89 GLU A C 1
ATOM 687 O O . GLU A 1 89 ? -7.699 23 19.062 1 97.38 89 GLU A O 1
ATOM 692 N N . VAL A 1 90 ? -8.078 25.109 19.641 1 97.44 90 VAL A N 1
ATOM 693 C CA . VAL A 1 90 ? -7.109 25.656 18.688 1 97.44 90 VAL A CA 1
ATOM 694 C C . VAL A 1 90 ? -5.715 25.125 19.031 1 97.44 90 VAL A C 1
ATOM 696 O O . VAL A 1 90 ? -5.004 24.625 18.156 1 97.44 90 VAL A O 1
ATOM 699 N N . ARG A 1 91 ? -5.387 25.188 20.312 1 97.94 91 ARG A N 1
ATOM 700 C CA . ARG A 1 91 ? -4.07 24.719 20.75 1 97.94 91 ARG A CA 1
ATOM 701 C C . ARG A 1 91 ? -3.898 23.234 20.484 1 97.94 91 ARG A C 1
ATOM 703 O O . ARG A 1 91 ? -2.836 22.797 20.047 1 97.94 91 ARG A O 1
ATOM 710 N N . SER A 1 92 ? -4.926 22.516 20.781 1 98 92 SER A N 1
ATOM 711 C CA . SER A 1 92 ? -4.891 21.062 20.578 1 98 92 SER A CA 1
ATOM 712 C C . SER A 1 92 ? -4.711 20.719 19.109 1 98 92 SER A C 1
ATOM 714 O O . SER A 1 92 ? -3.914 19.844 18.766 1 98 92 SER A O 1
ATOM 716 N N . CYS A 1 93 ? -5.414 21.406 18.25 1 98.62 93 CYS A N 1
ATOM 717 C CA . CYS A 1 93 ? -5.316 21.172 16.828 1 98.62 93 CYS A CA 1
ATOM 718 C C . CYS A 1 93 ? -3.932 21.531 16.297 1 98.62 93 CYS A C 1
ATOM 720 O O . CYS A 1 93 ? -3.35 20.812 15.5 1 98.62 93 CYS A O 1
ATOM 722 N N . LEU A 1 94 ? -3.361 22.594 16.75 1 98.25 94 LEU A N 1
ATOM 723 C CA . LEU A 1 94 ? -2.043 23.047 16.328 1 98.25 94 LEU A CA 1
ATOM 724 C C . LEU A 1 94 ? -0.96 22.062 16.781 1 98.25 94 LEU A C 1
ATOM 726 O O . LEU A 1 94 ? -0.006 21.812 16.047 1 98.25 94 LEU A O 1
ATOM 730 N N . LYS A 1 95 ? -1.139 21.578 17.953 1 98.56 95 LYS A N 1
ATOM 731 C CA . LYS A 1 95 ? -0.212 20.562 18.438 1 98.56 95 LYS A CA 1
ATOM 732 C C . LYS A 1 95 ? -0.244 19.312 17.578 1 98.56 95 LYS A C 1
ATOM 734 O O . LYS A 1 95 ? 0.804 18.75 17.234 1 98.56 95 LYS A O 1
ATOM 739 N N . THR A 1 96 ? -1.453 18.875 17.234 1 98.69 96 THR A N 1
ATOM 740 C CA . THR A 1 96 ? -1.624 17.703 16.375 1 98.69 96 THR A CA 1
ATOM 741 C C . THR A 1 96 ? -0.956 17.938 15.023 1 98.69 96 THR A C 1
ATOM 743 O O . THR A 1 96 ? -0.25 17.047 14.523 1 98.69 96 THR A O 1
ATOM 746 N N . VAL A 1 97 ? -1.185 19.078 14.438 1 98.81 97 VAL A N 1
ATOM 747 C CA . VAL A 1 97 ? -0.59 19.422 13.148 1 98.81 97 VAL A CA 1
ATOM 748 C C . VAL A 1 97 ? 0.933 19.375 13.25 1 98.81 97 VAL A C 1
ATOM 750 O O . VAL A 1 97 ? 1.604 18.844 12.367 1 98.81 97 VAL A O 1
ATOM 753 N N . SER A 1 98 ? 1.468 19.891 14.375 1 98.75 98 SER A N 1
ATOM 754 C CA . SER A 1 98 ? 2.908 19.875 14.602 1 98.75 98 SER A CA 1
ATOM 755 C C . SER A 1 98 ? 3.432 18.453 14.711 1 98.75 98 SER A C 1
ATOM 757 O O . SER A 1 98 ? 4.496 18.125 14.18 1 98.75 98 SER A O 1
ATOM 759 N N . GLU A 1 99 ? 2.709 17.578 15.391 1 98.69 99 GLU A N 1
ATOM 760 C CA . GLU A 1 99 ? 3.082 16.172 15.531 1 98.69 99 GLU A CA 1
ATOM 761 C C . GLU A 1 99 ? 3.078 15.461 14.18 1 98.69 99 GLU A C 1
ATOM 763 O O . GLU A 1 99 ? 3.955 14.641 13.906 1 98.69 99 GLU A O 1
ATOM 768 N N . LEU A 1 100 ? 2.104 15.773 13.375 1 98.81 100 LEU A N 1
ATOM 769 C CA . LEU A 1 100 ? 2.023 15.188 12.039 1 98.81 100 LEU A CA 1
ATOM 770 C C . LEU A 1 100 ? 3.191 15.641 11.172 1 98.81 100 LEU A C 1
ATOM 772 O O . LEU A 1 100 ? 3.764 14.844 10.422 1 98.81 100 LEU A O 1
ATOM 776 N N . LYS A 1 101 ? 3.588 16.922 11.281 1 98.56 101 LYS A N 1
ATOM 777 C CA . LYS A 1 101 ? 4.734 17.453 10.555 1 98.56 101 LYS A CA 1
ATOM 778 C C . LYS A 1 101 ? 6.027 16.766 10.977 1 98.56 101 LYS A C 1
ATOM 780 O O . LYS A 1 101 ? 6.867 16.438 10.141 1 98.56 101 LYS A O 1
ATOM 785 N N . GLN A 1 102 ? 6.121 16.531 12.227 1 98.38 102 GLN A N 1
ATOM 786 C CA . GLN A 1 102 ? 7.297 15.852 12.758 1 98.38 102 GLN A CA 1
ATOM 787 C C . GLN A 1 102 ? 7.363 14.414 12.266 1 98.38 102 GLN A C 1
ATOM 789 O O . GLN A 1 102 ? 8.438 13.922 11.906 1 98.38 102 GLN A O 1
ATOM 794 N N . ALA A 1 103 ? 6.273 13.766 12.25 1 98 103 ALA A N 1
ATOM 795 C CA . ALA A 1 103 ? 6.215 12.391 11.75 1 98 103 ALA A CA 1
ATOM 796 C C . ALA A 1 103 ? 6.613 12.32 10.281 1 98 103 ALA A C 1
ATOM 798 O O . ALA A 1 103 ? 7.332 11.406 9.867 1 98 103 ALA A O 1
ATOM 799 N N . LEU A 1 104 ? 6.109 13.25 9.531 1 97.94 104 LEU A N 1
ATOM 800 C CA . LEU A 1 104 ? 6.457 13.305 8.117 1 97.94 104 LEU A CA 1
ATOM 801 C C . LEU A 1 104 ? 7.953 13.547 7.93 1 97.94 104 LEU A C 1
ATOM 803 O O . LEU A 1 104 ? 8.586 12.922 7.074 1 97.94 104 LEU A O 1
ATOM 807 N N . GLU A 1 105 ? 8.523 14.445 8.719 1 96.5 105 GLU A N 1
ATOM 808 C CA . GLU A 1 105 ? 9.961 14.727 8.648 1 96.5 105 GLU A CA 1
ATOM 809 C C . GLU A 1 105 ? 10.781 13.484 8.977 1 96.5 105 GLU A C 1
ATOM 811 O O . GLU A 1 105 ? 11.781 13.211 8.32 1 96.5 105 GLU A O 1
ATOM 816 N N . GLN A 1 106 ? 10.344 12.773 9.961 1 95.56 106 GLN A N 1
ATOM 817 C CA . GLN A 1 106 ? 11.023 11.531 10.32 1 95.56 106 GLN A CA 1
ATOM 818 C C . GLN A 1 106 ? 10.961 10.516 9.18 1 95.56 106 GLN A C 1
ATOM 820 O O . GLN A 1 106 ? 11.961 9.867 8.867 1 95.56 106 GLN A O 1
ATOM 825 N N . ALA A 1 107 ? 9.836 10.406 8.594 1 94.25 107 ALA A N 1
ATOM 826 C CA . ALA A 1 107 ? 9.68 9.5 7.465 1 94.25 107 ALA A CA 1
ATOM 827 C C . ALA A 1 107 ? 10.578 9.906 6.301 1 94.25 107 ALA A C 1
ATOM 829 O O . ALA A 1 107 ? 11.227 9.055 5.688 1 94.25 107 ALA A O 1
ATOM 830 N N . ASN A 1 108 ? 10.609 11.164 6.031 1 93.75 108 ASN A N 1
ATOM 831 C CA . ASN A 1 108 ? 11.461 11.68 4.965 1 93.75 108 ASN A CA 1
ATOM 832 C C . ASN A 1 108 ? 12.938 11.367 5.23 1 93.75 108 ASN A C 1
ATOM 834 O O . ASN A 1 108 ? 13.656 10.938 4.328 1 93.75 108 ASN A O 1
ATOM 838 N N . SER A 1 109 ? 13.32 11.531 6.383 1 93 109 SER A N 1
ATOM 839 C CA . SER A 1 109 ? 14.719 11.328 6.75 1 93 109 SER A CA 1
ATOM 840 C C . SER A 1 109 ? 15.109 9.859 6.672 1 93 109 SER A C 1
ATOM 842 O O . SER A 1 109 ? 16.25 9.531 6.32 1 93 109 SER A O 1
ATOM 844 N N . THR A 1 110 ? 14.211 9.008 6.934 1 89.88 110 THR A N 1
ATOM 845 C CA . THR A 1 110 ? 14.484 7.574 6.973 1 89.88 110 THR A CA 1
ATOM 846 C C . THR A 1 110 ? 14.398 6.965 5.574 1 89.88 110 THR A C 1
ATOM 848 O O . THR A 1 110 ? 15.25 6.164 5.184 1 89.88 110 THR A O 1
ATOM 851 N N . LEU A 1 111 ? 13.477 7.391 4.84 1 89.62 111 LEU A N 1
ATOM 852 C CA . LEU A 1 111 ? 13.172 6.711 3.586 1 89.62 111 LEU A CA 1
ATOM 853 C C . LEU A 1 111 ? 13.859 7.402 2.414 1 89.62 111 LEU A C 1
ATOM 855 O O . LEU A 1 111 ? 14.125 6.773 1.387 1 89.62 111 LEU A O 1
ATOM 859 N N . ILE A 1 112 ? 13.953 8.562 2.379 1 86.94 112 ILE A N 1
ATOM 860 C CA . ILE A 1 112 ? 14.578 9.32 1.298 1 86.94 112 ILE A CA 1
ATOM 861 C C . ILE A 1 112 ? 15.773 10.102 1.839 1 86.94 112 ILE A C 1
ATOM 863 O O . ILE A 1 112 ? 15.719 11.328 1.944 1 86.94 112 ILE A O 1
ATOM 867 N N . PRO A 1 113 ? 16.641 9.438 2.322 1 73.19 113 PRO A N 1
ATOM 868 C CA . PRO A 1 113 ? 17.734 10.219 2.918 1 73.19 113 PRO A CA 1
ATOM 869 C C . PRO A 1 113 ? 18.281 11.289 1.976 1 73.19 113 PRO A C 1
ATOM 871 O O . PRO A 1 113 ? 18.469 11.031 0.784 1 73.19 113 PRO A O 1
ATOM 874 N N . LYS A 1 114 ? 17.594 12.219 1.811 1 58.03 114 LYS A N 1
ATOM 875 C CA . LYS A 1 114 ? 18.078 13.352 1.029 1 58.03 114 LYS A CA 1
ATOM 876 C C . LYS A 1 114 ? 19.562 13.586 1.251 1 58.03 114 LYS A C 1
ATOM 878 O O . LYS A 1 114 ? 20.078 13.344 2.344 1 58.03 114 LYS A O 1
ATOM 883 N N . LYS A 1 115 ? 20.406 13.523 0.175 1 49 115 LYS A N 1
ATOM 884 C CA . LYS A 1 115 ? 21.641 14.305 0.249 1 49 115 LYS A CA 1
ATOM 885 C C . LYS A 1 115 ? 21.406 15.633 0.965 1 49 115 LYS A C 1
ATOM 887 O O . LYS A 1 115 ? 20.328 16.234 0.836 1 49 115 LYS A O 1
ATOM 892 N N . GLN A 1 116 ? 21.859 16.031 2.127 1 43.78 116 GLN A N 1
ATOM 893 C CA . GLN A 1 116 ? 22.062 17.359 2.676 1 43.78 116 GLN A CA 1
ATOM 894 C C . GLN A 1 116 ? 22.031 18.422 1.574 1 43.78 116 GLN A C 1
ATOM 896 O O . GLN A 1 116 ? 22.844 18.375 0.645 1 43.78 116 GLN A O 1
ATOM 901 N N . HIS A 1 117 ? 21.125 18.812 1.045 1 43.38 117 HIS A N 1
ATOM 902 C CA . HIS A 1 117 ? 21.281 20.047 0.293 1 43.38 117 HIS A CA 1
ATOM 903 C C . HIS A 1 117 ? 22.391 20.922 0.893 1 43.38 117 HIS A C 1
ATOM 905 O O . HIS A 1 117 ? 22.391 21.172 2.1 1 43.38 117 HIS A O 1
ATOM 911 N N . ARG A 1 118 ? 23.656 20.969 0.381 1 39.31 118 ARG A N 1
ATOM 912 C CA . ARG A 1 118 ? 24.547 22.094 0.575 1 39.31 118 ARG A CA 1
ATOM 913 C C . ARG A 1 118 ? 23.797 23.422 0.537 1 39.31 118 ARG A C 1
ATOM 915 O O . ARG A 1 118 ? 23.078 23.703 -0.428 1 39.31 118 ARG A O 1
ATOM 922 N N . LYS A 1 119 ? 23.328 23.922 1.625 1 40.62 119 LYS A N 1
ATOM 923 C CA . LYS A 1 119 ? 23.016 25.344 1.767 1 40.62 119 LYS A CA 1
ATOM 924 C C . LYS A 1 119 ? 23.797 26.172 0.75 1 40.62 119 LYS A C 1
ATOM 926 O O . LYS A 1 119 ? 25.031 26.25 0.818 1 40.62 119 LYS A O 1
ATOM 931 N N . GLU A 1 120 ? 23.703 26.266 -0.551 1 39.5 120 GLU A N 1
ATOM 932 C CA . GLU A 1 120 ? 24.094 27.469 -1.284 1 39.5 120 GLU A CA 1
ATOM 933 C C . GLU A 1 120 ? 23.703 28.734 -0.526 1 39.5 120 GLU A C 1
ATOM 935 O O . GLU A 1 120 ? 22.562 28.859 -0.086 1 39.5 120 GLU A O 1
ATOM 940 N N . GLY A 1 121 ? 24.688 29.438 0.208 1 37.25 121 GLY A N 1
ATOM 941 C CA . GLY A 1 121 ? 24.906 30.828 0.554 1 37.25 121 GLY A CA 1
ATOM 942 C C . GLY A 1 121 ? 24.344 31.797 -0.47 1 37.25 121 GLY A C 1
ATOM 943 O O . GLY A 1 121 ? 24.672 31.703 -1.657 1 37.25 121 GLY A O 1
ATOM 944 N N . LEU A 1 122 ? 23.25 32.188 -0.47 1 35.47 122 LEU A N 1
ATOM 945 C CA . LEU A 1 122 ? 22.75 33.469 -1.004 1 35.47 122 LEU A CA 1
ATOM 946 C C . LEU A 1 122 ? 23.797 34.562 -0.849 1 35.47 122 LEU A C 1
ATOM 948 O O . LEU A 1 122 ? 24.156 34.938 0.272 1 35.47 122 LEU A O 1
ATOM 952 N N . ASP A 1 123 ? 24.859 34.812 -1.791 1 33.22 123 ASP A N 1
ATOM 953 C CA . ASP A 1 123 ? 25.609 35.969 -2.289 1 33.22 123 ASP A CA 1
ATOM 954 C C . ASP A 1 123 ? 24.703 37.188 -2.414 1 33.22 123 ASP A C 1
ATOM 956 O O . ASP A 1 123 ? 25.109 38.312 -2.08 1 33.22 123 ASP A O 1
ATOM 960 N N . SER A 1 124 ? 23.562 37.375 -3.15 1 28.7 124 SER A N 1
ATOM 961 C CA . SER A 1 124 ? 23.375 38.812 -3.412 1 28.7 124 SER A CA 1
ATOM 962 C C . SER A 1 124 ? 23.109 39.562 -2.125 1 28.7 124 SER A C 1
ATOM 964 O O . SER A 1 124 ? 22.438 39.062 -1.224 1 28.7 124 SER A O 1
ATOM 966 N N . MET B 1 1 ? -67.188 54.281 -8.523 1 27.5 1 MET B N 1
ATOM 967 C CA . MET B 1 1 ? -66.062 53.469 -9 1 27.5 1 MET B CA 1
ATOM 968 C C . MET B 1 1 ? -65.188 53.094 -7.852 1 27.5 1 MET B C 1
ATOM 970 O O . MET B 1 1 ? -64.375 52.125 -7.957 1 27.5 1 MET B O 1
ATOM 974 N N . ILE B 1 2 ? -65.188 53.812 -6.754 1 37.22 2 ILE B N 1
ATOM 975 C CA . ILE B 1 2 ? -64.062 54 -5.863 1 37.22 2 ILE B CA 1
ATOM 976 C C . ILE B 1 2 ? -63.938 52.844 -4.891 1 37.22 2 ILE B C 1
ATOM 978 O O . ILE B 1 2 ? -62.969 52.75 -4.125 1 37.22 2 ILE B O 1
ATOM 982 N N . GLN B 1 3 ? -65.062 52.094 -4.703 1 39.91 3 GLN B N 1
ATOM 983 C CA . GLN B 1 3 ? -65.188 5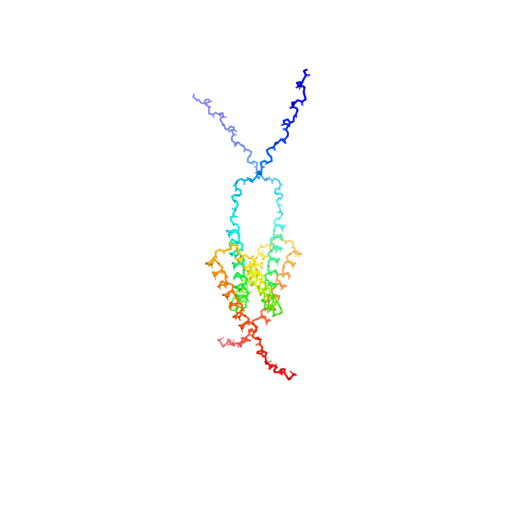1.219 -3.555 1 39.91 3 GLN B CA 1
ATOM 984 C C . GLN B 1 3 ? -64.25 50 -3.689 1 39.91 3 GLN B C 1
ATOM 986 O O . GLN B 1 3 ? -64.312 49.094 -2.883 1 39.91 3 GLN B O 1
ATOM 991 N N . ARG B 1 4 ? -63.625 49.969 -4.922 1 35.84 4 ARG B N 1
ATOM 992 C CA . ARG B 1 4 ? -63.156 48.625 -5.293 1 35.84 4 ARG B CA 1
ATOM 993 C C . ARG B 1 4 ? -62.125 48.125 -4.305 1 35.84 4 ARG B C 1
ATOM 995 O O . ARG B 1 4 ? -62.156 46.938 -3.908 1 35.84 4 ARG B O 1
ATOM 1002 N N . LEU B 1 5 ? -61 48.875 -4.168 1 42.31 5 LEU B N 1
ATOM 1003 C CA . LEU B 1 5 ? -59.688 48.25 -4.258 1 42.31 5 LEU B CA 1
ATOM 1004 C C . LEU B 1 5 ? -59.281 47.688 -2.91 1 42.31 5 LEU B C 1
ATOM 1006 O O . LEU B 1 5 ? -58.156 47.219 -2.754 1 42.31 5 LEU B O 1
ATOM 1010 N N . SER B 1 6 ? -60.062 47.781 -1.875 1 41.09 6 SER B N 1
ATOM 1011 C CA . SER B 1 6 ? -59.406 47.656 -0.581 1 41.09 6 SER B CA 1
ATOM 1012 C C . SER B 1 6 ? -58.906 46.25 -0.342 1 41.09 6 SER B C 1
ATOM 1014 O O . SER B 1 6 ? -58.125 46 0.584 1 41.09 6 SER B O 1
ATOM 1016 N N . ASN B 1 7 ? -59.594 45.188 -0.942 1 37 7 ASN B N 1
ATOM 1017 C CA . ASN B 1 7 ? -59.625 43.938 -0.181 1 37 7 ASN B CA 1
ATOM 1018 C C . ASN B 1 7 ? -58.281 43.219 -0.181 1 37 7 ASN B C 1
ATOM 1020 O O . ASN B 1 7 ? -57.969 42.469 0.726 1 37 7 ASN B O 1
ATOM 1024 N N . LEU B 1 8 ? -57.625 43.062 -1.318 1 40.12 8 LEU B N 1
ATOM 1025 C CA . LEU B 1 8 ? -56.938 41.812 -1.595 1 40.12 8 LEU B CA 1
ATOM 1026 C C . LEU B 1 8 ? -55.625 41.719 -0.836 1 40.12 8 LEU B C 1
ATOM 1028 O O . LEU B 1 8 ? -54.781 40.844 -1.097 1 40.12 8 LEU B O 1
ATOM 1032 N N . HIS B 1 9 ? -55.219 42.656 0.005 1 38.81 9 HIS B N 1
ATOM 1033 C CA . HIS B 1 9 ? -53.812 42.625 0.376 1 38.81 9 HIS B CA 1
ATOM 1034 C C . HIS B 1 9 ? -53.5 41.438 1.281 1 38.81 9 HIS B C 1
ATOM 1036 O O . HIS B 1 9 ? -52.375 41.219 1.693 1 38.81 9 HIS B O 1
ATOM 1042 N N . GLN B 1 10 ? -54.562 40.656 1.725 1 36.28 10 GLN B N 1
ATOM 1043 C CA . GLN B 1 10 ? -54.25 39.906 2.943 1 36.28 10 GLN B CA 1
ATOM 1044 C C . GLN B 1 10 ? -53.219 38.812 2.674 1 36.28 10 GLN B C 1
ATOM 1046 O O . GLN B 1 10 ? -52.625 38.281 3.609 1 36.28 10 GLN B O 1
ATOM 1051 N N . SER B 1 11 ? -53.062 38.406 1.387 1 36.06 11 SER B N 1
ATOM 1052 C CA . SER B 1 11 ? -52.75 36.969 1.336 1 36.06 11 SER B CA 1
ATOM 1053 C C . SER B 1 11 ? -51.406 36.656 1.988 1 36.06 11 SER B C 1
ATOM 1055 O O . SER B 1 11 ? -51.281 35.688 2.725 1 36.06 11 SER B O 1
ATOM 1057 N N . ARG B 1 12 ? -50.281 36.844 1.32 1 39.06 12 ARG B N 1
ATOM 1058 C CA . ARG B 1 12 ? -49.156 35.906 1.141 1 39.06 12 ARG B CA 1
ATOM 1059 C C . ARG B 1 12 ? -48.25 35.875 2.369 1 39.06 12 ARG B C 1
ATOM 1061 O O . ARG B 1 12 ? -47.219 36.562 2.393 1 39.06 12 ARG B O 1
ATOM 1068 N N . LEU B 1 13 ? -48.625 36.25 3.562 1 40.84 13 LEU B N 1
ATOM 1069 C CA . LEU B 1 13 ? -47.656 36.219 4.633 1 40.84 13 LEU B CA 1
ATOM 1070 C C . LEU B 1 13 ? -47.156 34.781 4.879 1 40.84 13 LEU B C 1
ATOM 1072 O O . LEU B 1 13 ? -46.5 34.531 5.891 1 40.84 13 LEU B O 1
ATOM 1076 N N . ALA B 1 14 ? -47.438 33.812 4.059 1 35.19 14 ALA B N 1
ATOM 1077 C CA . ALA B 1 14 ? -47.188 32.438 4.496 1 35.19 14 ALA B CA 1
ATOM 1078 C C . ALA B 1 14 ? -45.781 32.281 5.066 1 35.19 14 ALA B C 1
ATOM 1080 O O . ALA B 1 14 ? -44.906 33.125 4.801 1 35.19 14 ALA B O 1
ATOM 1081 N N . SER B 1 15 ? -45.594 31.016 5.855 1 38.59 15 SER B N 1
ATOM 1082 C CA . SER B 1 15 ? -44.844 30.266 6.844 1 38.59 15 SER B CA 1
ATOM 1083 C C . SER B 1 15 ? -43.438 29.922 6.324 1 38.59 15 SER B C 1
ATOM 1085 O O . SER B 1 15 ? -43.281 28.984 5.543 1 38.59 15 SER B O 1
ATOM 1087 N N . CYS B 1 16 ? -42.719 30.875 5.742 1 42.59 16 CYS B N 1
ATOM 1088 C CA . CYS B 1 16 ? -41.344 30.422 5.484 1 42.59 16 CYS B CA 1
ATOM 1089 C C . CYS B 1 16 ? -40.75 29.75 6.715 1 42.59 16 CYS B C 1
ATOM 1091 O O . CYS B 1 16 ? -40.375 30.422 7.676 1 42.59 16 CYS B O 1
ATOM 1093 N N . LYS B 1 17 ? -41.438 28.75 7.309 1 38.97 17 LYS B N 1
ATOM 1094 C CA . LYS B 1 17 ? -40.781 28.016 8.398 1 38.97 17 LYS B CA 1
ATOM 1095 C C . LYS B 1 17 ? -39.406 27.516 7.984 1 38.97 17 LYS B C 1
ATOM 1097 O O . LYS B 1 17 ? -39.25 26.953 6.906 1 38.97 17 LYS B O 1
ATOM 1102 N N . PRO B 1 18 ? -38.312 28.266 8.289 1 44.56 18 PRO B N 1
ATOM 1103 C CA . PRO B 1 18 ? -37.031 27.594 8.102 1 44.56 18 PRO B CA 1
ATOM 1104 C C . PRO B 1 18 ? -37.062 26.141 8.539 1 44.56 18 PRO B C 1
ATOM 1106 O O . PRO B 1 18 ? -37.469 25.828 9.672 1 44.56 18 PRO B O 1
ATOM 1109 N N . ASN B 1 19 ? -37.688 25.219 7.801 1 39.47 19 ASN B N 1
ATOM 1110 C CA . ASN B 1 19 ? -37.594 23.797 8.078 1 39.47 19 ASN B CA 1
ATOM 1111 C C . ASN B 1 19 ? -36.156 23.391 8.445 1 39.47 19 ASN B C 1
ATOM 1113 O O . ASN B 1 19 ? -35.312 23.203 7.566 1 39.47 19 ASN B O 1
ATOM 1117 N N . SER B 1 20 ? -35.531 24.156 9.352 1 42.34 20 SER B N 1
ATOM 1118 C CA . SER B 1 20 ? -34.375 23.484 9.922 1 42.34 20 SER B CA 1
ATOM 1119 C C . SER B 1 20 ? -34.75 22.078 10.422 1 42.34 20 SER B C 1
ATOM 1121 O O . SER B 1 20 ? -35.688 21.922 11.203 1 42.34 20 SER B O 1
ATOM 1123 N N . ASP B 1 21 ? -34.938 21.109 9.609 1 44.31 21 ASP B N 1
ATOM 1124 C CA . ASP B 1 21 ? -35.062 19.75 10.125 1 44.31 21 ASP B CA 1
ATOM 1125 C C . ASP B 1 21 ? -34.375 19.594 11.469 1 44.31 21 ASP B C 1
ATOM 1127 O O . ASP B 1 21 ? -33.188 19.906 11.594 1 44.31 21 ASP B O 1
ATOM 1131 N N . PRO B 1 22 ? -35 19.734 12.516 1 46.97 22 PRO B N 1
ATOM 1132 C CA . PRO B 1 22 ? -34.406 19.625 13.844 1 46.97 22 PRO B CA 1
ATOM 1133 C C . PRO B 1 22 ? -33.375 18.484 13.93 1 46.97 22 PRO B C 1
ATOM 1135 O O . PRO B 1 22 ? -32.562 18.453 14.844 1 46.97 22 PRO B O 1
ATOM 1138 N N . ASN B 1 23 ? -33.688 17.422 13.359 1 45.72 23 ASN B N 1
ATOM 1139 C CA . ASN B 1 23 ? -32.906 16.203 13.539 1 45.72 23 ASN B CA 1
ATOM 1140 C C . ASN B 1 23 ? -31.469 16.375 13.047 1 45.72 23 ASN B C 1
ATOM 1142 O O . ASN B 1 23 ? -30.688 15.43 13.102 1 45.72 23 ASN B O 1
ATOM 1146 N N . THR B 1 24 ? -31.266 17.062 11.953 1 47.44 24 THR B N 1
ATOM 1147 C CA . THR B 1 24 ? -29.875 17.453 11.758 1 47.44 24 THR B CA 1
ATOM 1148 C C . THR B 1 24 ? -29.406 18.406 12.852 1 47.44 24 THR B C 1
ATOM 1150 O O . THR B 1 24 ? -29.828 19.562 12.891 1 47.44 24 THR B O 1
ATOM 1153 N N . SER B 1 25 ? -29.703 18.172 14.047 1 52.56 25 SER B N 1
ATOM 1154 C CA . SER B 1 25 ? -29.188 18.984 15.148 1 52.56 25 SER B CA 1
ATOM 1155 C C . SER B 1 25 ? -27.969 19.812 14.711 1 52.56 25 SER B C 1
ATOM 1157 O O . SER B 1 25 ? -27.016 19.266 14.148 1 52.56 25 SER B O 1
ATOM 1159 N N . PRO B 1 26 ? -28.062 21.078 14.242 1 56.56 26 PRO B N 1
ATOM 1160 C CA . PRO B 1 26 ? -26.953 21.906 13.781 1 56.56 26 PRO B CA 1
ATOM 1161 C C . PRO B 1 26 ? -25.641 21.594 14.492 1 56.56 26 PRO B C 1
ATOM 1163 O O . PRO B 1 26 ? -25.531 21.75 15.711 1 56.56 26 PRO B O 1
ATOM 1166 N N . THR B 1 27 ? -25.125 20.469 14.164 1 66.69 27 THR B N 1
ATOM 1167 C CA . THR B 1 27 ? -23.812 20.312 14.781 1 66.69 27 THR B CA 1
ATOM 1168 C C . THR B 1 27 ? -23.094 21.656 14.859 1 66.69 27 THR B C 1
ATOM 1170 O O . THR B 1 27 ? -23.094 22.438 13.891 1 66.69 27 THR B O 1
ATOM 1173 N N . LEU B 1 28 ? -22.969 22.266 16.062 1 82.31 28 LEU B N 1
ATOM 1174 C CA . LEU B 1 28 ? -22.172 23.484 16.281 1 82.31 28 LEU B CA 1
ATOM 1175 C C . LEU B 1 28 ? -20.953 23.516 15.375 1 82.31 28 LEU B C 1
ATOM 1177 O O . LEU B 1 28 ? -20.375 22.469 15.07 1 82.31 28 LEU B O 1
ATOM 1181 N N . PRO B 1 29 ? -20.906 24.609 14.555 1 90.69 29 PRO B N 1
ATOM 1182 C CA . PRO B 1 29 ? -19.734 24.766 13.688 1 90.69 29 PRO B CA 1
ATOM 1183 C C . PRO B 1 29 ? -18.469 24.156 14.305 1 90.69 29 PRO B C 1
ATOM 1185 O O . PRO B 1 29 ? -17.688 23.516 13.602 1 90.69 29 PRO B O 1
ATOM 1188 N N . THR B 1 30 ? -18.391 24.25 15.625 1 93.69 30 THR B N 1
ATOM 1189 C CA . THR B 1 30 ? -17.219 23.734 16.312 1 93.69 30 THR B CA 1
ATOM 1190 C C . THR B 1 30 ? -17.172 22.203 16.234 1 93.69 30 THR B C 1
ATOM 1192 O O . THR B 1 30 ? -16.141 21.625 15.898 1 93.69 30 THR B O 1
ATOM 1195 N N . GLN B 1 31 ? -18.281 21.562 16.469 1 93.75 31 GLN B N 1
ATOM 1196 C CA . GLN B 1 31 ? -18.359 20.109 16.484 1 93.75 31 GLN B CA 1
ATOM 1197 C C . GLN B 1 31 ? -18.141 19.547 15.078 1 93.75 31 GLN B C 1
ATOM 1199 O O . GLN B 1 31 ? -17.469 18.516 14.914 1 93.75 31 GLN B O 1
ATOM 1204 N N . SER B 1 32 ? -18.734 20.188 14.141 1 96.19 32 SER B N 1
ATOM 1205 C CA . SER B 1 32 ? -18.562 19.766 12.75 1 96.19 32 SER B CA 1
ATOM 1206 C C . SER B 1 32 ? -17.094 19.859 12.328 1 96.19 32 SER B C 1
ATOM 1208 O O . SER B 1 32 ? -16.578 18.953 11.695 1 96.19 32 SER B O 1
ATOM 1210 N N . PHE B 1 33 ? -16.422 20.969 12.672 1 97.06 33 PHE B N 1
ATOM 1211 C CA . PHE B 1 33 ? -15.016 21.141 12.336 1 97.06 33 PHE B CA 1
ATOM 1212 C C . PHE B 1 33 ? -14.156 20.078 13 1 97.06 33 PHE B C 1
ATOM 1214 O O . PHE B 1 33 ? -13.32 19.453 12.352 1 97.06 33 PHE B O 1
ATOM 1221 N N . LEU B 1 34 ? -14.453 19.812 14.266 1 97 34 LEU B N 1
ATOM 1222 C CA . LEU B 1 34 ? -13.617 18.891 15.016 1 97 34 LEU B CA 1
ATOM 1223 C C . LEU B 1 34 ? -13.781 17.469 14.492 1 97 34 LEU B C 1
ATOM 1225 O O . LEU B 1 34 ? -12.82 16.703 14.469 1 97 34 LEU B O 1
ATOM 1229 N N . SER B 1 35 ? -14.961 17.125 14.008 1 97.5 35 SER B N 1
ATOM 1230 C CA . SER B 1 35 ? -15.195 15.812 13.398 1 97.5 35 SER B CA 1
ATOM 1231 C C . SER B 1 35 ? -14.406 15.664 12.102 1 97.5 35 SER B C 1
ATOM 1233 O O . SER B 1 35 ? -13.742 14.648 11.883 1 97.5 35 SER B O 1
ATOM 1235 N N . HIS B 1 36 ? -14.438 16.703 11.266 1 97.25 36 HIS B N 1
ATOM 1236 C CA . HIS B 1 36 ? -13.688 16.719 10.023 1 97.25 36 HIS B CA 1
ATOM 1237 C C . HIS B 1 36 ? -12.18 16.656 10.289 1 97.25 36 HIS B C 1
ATOM 1239 O O . HIS B 1 36 ? -11.461 15.906 9.625 1 97.25 36 HIS B O 1
ATOM 1245 N N . PHE B 1 37 ? -11.766 17.438 11.328 1 98.12 37 PHE B N 1
ATOM 1246 C CA . PHE B 1 37 ? -10.352 17.484 11.688 1 98.12 37 PHE B CA 1
ATOM 1247 C C . PHE B 1 37 ? -9.852 16.125 12.148 1 98.12 37 PHE B C 1
ATOM 1249 O O . PHE B 1 37 ? -8.797 15.672 11.711 1 98.12 37 PHE B O 1
ATOM 1256 N N . SER B 1 38 ? -10.648 15.445 12.875 1 98.25 38 SER B N 1
ATOM 1257 C CA . SER B 1 38 ? -10.281 14.125 13.375 1 98.25 38 SER B CA 1
ATOM 1258 C C . SER B 1 38 ? -10.195 13.109 12.242 1 98.25 38 SER B C 1
ATOM 1260 O O . SER B 1 38 ? -9.32 12.242 12.242 1 98.25 38 SER B O 1
ATOM 1262 N N . GLY B 1 39 ? -11.133 13.234 11.32 1 98.62 39 GLY B N 1
ATOM 1263 C CA . GLY B 1 39 ? -11.078 12.375 10.148 1 98.62 39 GLY B CA 1
ATOM 1264 C C . GLY B 1 39 ? -9.82 12.578 9.32 1 98.62 39 GLY B C 1
ATOM 1265 O O . GLY B 1 39 ? -9.188 11.609 8.906 1 98.62 39 GLY B O 1
ATOM 1266 N N . SER B 1 40 ? -9.477 13.812 9.125 1 98.62 40 SER B N 1
ATOM 1267 C CA . SER B 1 40 ? -8.266 14.141 8.375 1 98.62 40 SER B CA 1
ATOM 1268 C C . SER B 1 40 ? -7.016 13.648 9.102 1 98.62 40 SER B C 1
ATOM 1270 O O . SER B 1 40 ? -6.113 13.086 8.484 1 98.62 40 SER B O 1
ATOM 1272 N N . LYS B 1 41 ? -6.996 13.852 10.406 1 98.69 41 LYS B N 1
ATOM 1273 C CA . LYS B 1 41 ? -5.895 13.375 11.234 1 98.69 41 LYS B CA 1
ATOM 1274 C C . LYS B 1 41 ? -5.711 11.867 11.094 1 98.69 41 LYS B C 1
ATOM 1276 O O . LYS B 1 41 ? -4.59 11.391 10.906 1 98.69 41 LYS B O 1
ATOM 1281 N N . ARG B 1 42 ? -6.793 11.18 11.133 1 98.5 42 ARG B N 1
ATOM 1282 C CA . ARG B 1 42 ? -6.746 9.719 11.031 1 98.5 42 ARG B CA 1
ATOM 1283 C C . ARG B 1 42 ? -6.242 9.289 9.656 1 98.5 42 ARG B C 1
ATOM 1285 O O . ARG B 1 42 ? -5.43 8.367 9.555 1 98.5 42 ARG B O 1
ATOM 1292 N N . SER B 1 43 ? -6.746 9.93 8.648 1 98.62 43 SER B N 1
ATOM 1293 C CA . SER B 1 43 ? -6.352 9.594 7.281 1 98.62 43 SER B CA 1
ATOM 1294 C C . SER B 1 43 ? -4.859 9.828 7.066 1 98.62 43 SER B C 1
ATOM 1296 O O . SER B 1 43 ? -4.172 8.977 6.5 1 98.62 43 SER B O 1
ATOM 1298 N N . ILE B 1 44 ? -4.32 10.891 7.566 1 98.62 44 ILE B N 1
ATOM 1299 C CA . ILE B 1 44 ? -2.918 11.25 7.406 1 98.62 44 ILE B CA 1
ATOM 1300 C C . ILE B 1 44 ? -2.039 10.258 8.164 1 98.62 44 ILE B C 1
ATOM 1302 O O . ILE B 1 44 ? -1.037 9.773 7.629 1 98.62 44 ILE B O 1
ATOM 1306 N N . LYS B 1 45 ? -2.473 9.914 9.359 1 98.44 45 LYS B N 1
ATOM 1307 C CA . LYS B 1 45 ? -1.723 8.945 10.156 1 98.44 45 LYS B CA 1
ATOM 1308 C C . LYS B 1 45 ? -1.701 7.582 9.477 1 98.44 45 LYS B C 1
ATOM 1310 O O . LYS B 1 45 ? -0.671 6.906 9.469 1 98.44 45 LYS B O 1
ATOM 1315 N N . SER B 1 46 ? -2.861 7.285 8.961 1 98.25 46 SER B N 1
ATOM 1316 C CA . SER B 1 46 ? -2.963 6.012 8.258 1 98.25 46 SER B CA 1
ATOM 1317 C C . SER B 1 46 ? -2.061 5.984 7.027 1 98.25 46 SER B C 1
ATOM 1319 O O . SER B 1 46 ? -1.368 4.996 6.781 1 98.25 46 SER B O 1
ATOM 1321 N N . GLU B 1 47 ? -2.049 7.02 6.293 1 97 47 GLU B N 1
ATOM 1322 C CA . GLU B 1 47 ? -1.224 7.121 5.09 1 97 47 GLU B CA 1
ATOM 1323 C C . GLU B 1 47 ? 0.262 7.039 5.434 1 97 47 GLU B C 1
ATOM 1325 O O . GLU B 1 47 ? 1.018 6.32 4.777 1 97 47 GLU B O 1
ATOM 1330 N N . LEU B 1 48 ? 0.677 7.762 6.453 1 96.62 48 LEU B N 1
ATOM 1331 C CA . LEU B 1 48 ? 2.074 7.746 6.871 1 96.62 48 LEU B CA 1
ATOM 1332 C C . LEU B 1 48 ? 2.492 6.352 7.32 1 96.62 48 LEU B C 1
ATOM 1334 O O . LEU B 1 48 ? 3.572 5.875 6.965 1 96.62 48 LEU B O 1
ATOM 1338 N N . SER B 1 49 ? 1.622 5.742 8.055 1 96.25 49 SER B N 1
ATOM 1339 C CA . SER B 1 49 ? 1.902 4.395 8.547 1 96.25 49 SER B CA 1
ATOM 1340 C C . SER B 1 49 ? 2.047 3.408 7.391 1 96.25 49 SER B C 1
ATOM 1342 O O . SER B 1 49 ? 2.932 2.549 7.406 1 96.25 49 SER B O 1
ATOM 1344 N N . GLN B 1 50 ? 1.201 3.574 6.418 1 92.94 50 GLN B N 1
ATOM 1345 C CA . GLN B 1 50 ? 1.213 2.682 5.266 1 92.94 50 GLN B CA 1
ATOM 1346 C C . GLN B 1 50 ? 2.498 2.846 4.457 1 92.94 50 GLN B C 1
ATOM 1348 O O . GLN B 1 50 ? 3.086 1.857 4.012 1 92.94 50 GLN B O 1
ATOM 1353 N N . VAL B 1 51 ? 2.924 4.055 4.2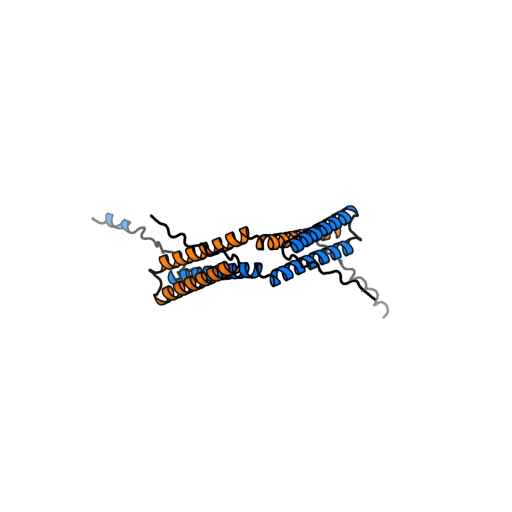58 1 92.69 51 VAL B N 1
ATOM 1354 C CA . VAL B 1 51 ? 4.145 4.34 3.512 1 92.69 51 VAL B CA 1
ATOM 1355 C C . VAL B 1 51 ? 5.348 3.74 4.234 1 92.69 51 VAL B C 1
ATOM 1357 O O . VAL B 1 51 ? 6.195 3.1 3.613 1 92.69 51 VAL B O 1
ATOM 1360 N N . CYS B 1 52 ? 5.391 3.938 5.512 1 92.62 52 CYS B N 1
ATOM 1361 C CA . CYS B 1 52 ? 6.512 3.428 6.297 1 92.62 52 CYS B CA 1
ATOM 1362 C C . CYS B 1 52 ? 6.527 1.904 6.305 1 92.62 52 CYS B C 1
ATOM 1364 O O . CYS B 1 52 ? 7.586 1.288 6.172 1 92.62 52 CYS B O 1
ATOM 1366 N N . LYS B 1 53 ? 5.348 1.34 6.445 1 91.06 53 LYS B N 1
ATOM 1367 C CA . LYS B 1 53 ? 5.238 -0.115 6.465 1 91.06 53 LYS B CA 1
ATOM 1368 C C . LYS B 1 53 ? 5.66 -0.715 5.125 1 91.06 53 LYS B C 1
ATOM 1370 O O . LYS B 1 53 ? 6.297 -1.771 5.086 1 91.06 53 LYS B O 1
ATOM 1375 N N . ALA B 1 54 ? 5.301 -0.058 4.047 1 88.94 54 ALA B N 1
ATOM 1376 C CA . ALA B 1 54 ? 5.59 -0.558 2.707 1 88.94 54 ALA B CA 1
ATOM 1377 C C . ALA B 1 54 ? 7.09 -0.574 2.439 1 88.94 54 ALA B C 1
ATOM 1379 O O . ALA B 1 54 ? 7.574 -1.356 1.616 1 88.94 54 ALA B O 1
ATOM 1380 N N . GLN B 1 55 ? 7.816 0.193 3.152 1 88.69 55 GLN B N 1
ATOM 1381 C CA . GLN B 1 55 ? 9.25 0.314 2.906 1 88.69 55 GLN B CA 1
ATOM 1382 C C . GLN B 1 55 ? 10.047 -0.564 3.865 1 88.69 55 GLN B C 1
ATOM 1384 O O . GLN B 1 55 ? 11.266 -0.704 3.721 1 88.69 55 GLN B O 1
ATOM 1389 N N . ASP B 1 56 ? 9.383 -1.13 4.805 1 90.19 56 ASP B N 1
ATOM 1390 C CA . ASP B 1 56 ? 10.023 -2.053 5.738 1 90.19 56 ASP B CA 1
ATOM 1391 C C . ASP B 1 56 ? 10.422 -3.35 5.039 1 90.19 56 ASP B C 1
ATOM 1393 O O . ASP B 1 56 ? 9.57 -4.074 4.527 1 90.19 56 ASP B O 1
ATOM 1397 N N . PRO B 1 57 ? 11.703 -3.717 5.043 1 88.5 57 PRO B N 1
ATOM 1398 C CA . PRO B 1 57 ? 12.172 -4.906 4.332 1 88.5 57 PRO B CA 1
ATOM 1399 C C . PRO B 1 57 ? 11.523 -6.191 4.836 1 88.5 57 PRO B C 1
ATOM 1401 O O . PRO B 1 57 ? 11.305 -7.121 4.055 1 88.5 57 PRO B O 1
ATOM 1404 N N . THR B 1 58 ? 11.297 -6.258 6.148 1 92 58 THR B N 1
ATOM 1405 C CA . THR B 1 58 ? 10.664 -7.449 6.699 1 92 58 THR B CA 1
ATOM 1406 C C . THR B 1 58 ? 9.25 -7.621 6.141 1 92 58 THR B C 1
ATOM 1408 O O . THR B 1 58 ? 8.836 -8.734 5.809 1 92 58 THR B O 1
ATOM 1411 N N . ASN B 1 59 ? 8.586 -6.492 6.012 1 92.06 59 ASN B N 1
ATOM 1412 C CA . ASN B 1 59 ? 7.238 -6.523 5.457 1 92.06 59 ASN B CA 1
ATOM 1413 C C . ASN B 1 59 ? 7.25 -6.883 3.971 1 92.06 59 ASN B C 1
ATOM 1415 O O . ASN B 1 59 ? 6.383 -7.617 3.498 1 92.06 59 ASN B O 1
ATOM 1419 N N . LEU B 1 60 ? 8.242 -6.363 3.281 1 92.44 60 LEU B N 1
ATOM 1420 C CA . LEU B 1 60 ? 8.375 -6.641 1.856 1 92.44 60 LEU B CA 1
ATOM 1421 C C . LEU B 1 60 ? 8.547 -8.133 1.609 1 92.44 60 LEU B C 1
ATOM 1423 O O . LEU B 1 60 ? 7.879 -8.711 0.746 1 92.44 60 LEU B O 1
ATOM 1427 N N . ARG B 1 61 ? 9.422 -8.82 2.383 1 92.81 61 ARG B N 1
ATOM 1428 C CA . ARG B 1 61 ? 9.656 -10.25 2.256 1 92.81 61 ARG B CA 1
ATOM 1429 C C . ARG B 1 61 ? 8.375 -11.039 2.541 1 92.81 61 ARG B C 1
ATOM 1431 O O . ARG B 1 61 ? 8.062 -12 1.832 1 92.81 61 ARG B O 1
ATOM 1438 N N . SER B 1 62 ? 7.723 -10.57 3.582 1 95.69 62 SER B N 1
ATOM 1439 C CA . SER B 1 62 ? 6.488 -11.25 3.963 1 95.69 62 SER B CA 1
ATOM 1440 C C . SER B 1 62 ? 5.438 -11.148 2.863 1 95.69 62 SER B C 1
ATOM 1442 O O . SER B 1 62 ? 4.711 -12.109 2.6 1 95.69 62 SER B O 1
ATOM 1444 N N . GLU B 1 63 ? 5.34 -10.031 2.229 1 94.94 63 GLU B N 1
ATOM 1445 C CA . GLU B 1 63 ? 4.379 -9.828 1.146 1 94.94 63 GLU B CA 1
ATOM 1446 C C . GLU B 1 63 ? 4.719 -10.695 -0.061 1 94.94 63 GLU B C 1
ATOM 1448 O O . GLU B 1 63 ? 3.832 -11.312 -0.659 1 94.94 63 GLU B O 1
ATOM 1453 N N . LEU B 1 64 ? 5.988 -10.758 -0.41 1 96.69 64 LEU B N 1
ATOM 1454 C CA . LEU B 1 64 ? 6.406 -11.57 -1.546 1 96.69 64 LEU B CA 1
ATOM 1455 C C . LEU B 1 64 ? 6.195 -13.055 -1.261 1 96.69 64 LEU B C 1
ATOM 1457 O O . LEU B 1 64 ? 5.855 -13.828 -2.164 1 96.69 64 LEU B O 1
ATOM 1461 N N . GLU B 1 65 ? 6.344 -13.414 -0.01 1 96.75 65 GLU B N 1
ATOM 1462 C CA . GLU B 1 65 ? 6.055 -14.789 0.401 1 96.75 65 GLU B CA 1
ATOM 1463 C C . GLU B 1 65 ? 4.566 -15.102 0.274 1 96.75 65 GLU B C 1
ATOM 1465 O O . GLU B 1 65 ? 4.191 -16.203 -0.123 1 96.75 65 GLU B O 1
ATOM 1470 N N . ARG B 1 66 ? 3.775 -14.133 0.601 1 97.75 66 ARG B N 1
ATOM 1471 C CA . ARG B 1 66 ? 2.334 -14.305 0.455 1 97.75 66 ARG B CA 1
ATOM 1472 C C . ARG B 1 66 ? 1.948 -14.469 -1.011 1 97.75 66 ARG B C 1
ATOM 1474 O O . ARG B 1 66 ? 1.125 -15.32 -1.35 1 97.75 66 ARG B O 1
ATOM 1481 N N . VAL B 1 67 ? 2.523 -13.734 -1.865 1 98.06 67 VAL B N 1
ATOM 1482 C CA . VAL B 1 67 ? 2.279 -13.844 -3.301 1 98.06 67 VAL B CA 1
ATOM 1483 C C . VAL B 1 67 ? 2.717 -15.219 -3.799 1 98.06 67 VAL B C 1
ATOM 1485 O O . VAL B 1 67 ? 2.012 -15.852 -4.586 1 98.06 67 VAL B O 1
ATOM 1488 N N . SER B 1 68 ? 3.928 -15.672 -3.295 1 98.38 68 SER B N 1
ATOM 1489 C CA . SER B 1 68 ? 4.422 -17 -3.646 1 98.38 68 SER B CA 1
ATOM 1490 C C . SER B 1 68 ? 3.424 -18.078 -3.26 1 98.38 68 SER B C 1
ATOM 1492 O O . SER B 1 68 ? 3.148 -18.984 -4.047 1 98.38 68 SER B O 1
ATOM 1494 N N . ALA B 1 69 ? 2.857 -17.953 -2.105 1 98.56 69 ALA B N 1
ATOM 1495 C CA . ALA B 1 69 ? 1.878 -18.922 -1.614 1 98.56 69 ALA B CA 1
ATOM 1496 C C . ALA B 1 69 ? 0.606 -18.891 -2.457 1 98.56 69 ALA B C 1
ATOM 1498 O O . ALA B 1 69 ? 0.004 -19.938 -2.723 1 98.56 69 ALA B O 1
ATOM 1499 N N . SER B 1 70 ? 0.188 -17.734 -2.842 1 98.69 70 SER B N 1
ATOM 1500 C CA . SER B 1 70 ? -1 -17.594 -3.678 1 98.69 70 SER B CA 1
ATOM 1501 C C . SER B 1 70 ? -0.798 -18.25 -5.039 1 98.69 70 SER B C 1
ATOM 1503 O O . SER B 1 70 ? -1.708 -18.891 -5.566 1 98.69 70 SER B O 1
ATOM 1505 N N . ILE B 1 71 ? 0.387 -18.109 -5.617 1 98.81 71 ILE B N 1
ATOM 1506 C CA . ILE B 1 71 ? 0.704 -18.719 -6.906 1 98.81 71 ILE B CA 1
ATOM 1507 C C . ILE B 1 71 ? 0.715 -20.25 -6.766 1 98.81 71 ILE B C 1
ATOM 1509 O O . ILE B 1 71 ? 0.174 -20.953 -7.617 1 98.81 71 ILE B O 1
ATOM 1513 N N . ALA B 1 72 ? 1.311 -20.734 -5.648 1 98.62 72 ALA B N 1
ATOM 1514 C CA . ALA B 1 72 ? 1.347 -22.172 -5.383 1 98.62 72 ALA B CA 1
ATOM 1515 C C . ALA B 1 72 ? -0.063 -22.734 -5.246 1 98.62 72 ALA B C 1
ATOM 1517 O O . ALA B 1 72 ? -0.358 -23.812 -5.766 1 98.62 72 ALA B O 1
ATOM 1518 N N . SER B 1 73 ? -0.926 -21.969 -4.566 1 98.62 73 SER B N 1
ATOM 1519 C CA . SER B 1 73 ? -2.316 -22.375 -4.41 1 98.62 73 SER B CA 1
ATOM 1520 C C . SER B 1 73 ? -3.037 -22.422 -5.754 1 98.62 73 SER B C 1
ATOM 1522 O O . SER B 1 73 ? -3.807 -23.344 -6.02 1 98.62 73 SER B O 1
ATOM 1524 N N . LEU B 1 74 ? -2.768 -21.469 -6.586 1 98.56 74 LEU B N 1
ATOM 1525 C CA . LEU B 1 74 ? -3.361 -21.406 -7.918 1 98.56 74 LEU B CA 1
ATOM 1526 C C . LEU B 1 74 ? -2.908 -22.594 -8.766 1 98.56 74 LEU B C 1
ATOM 1528 O O . LEU B 1 74 ? -3.719 -23.203 -9.469 1 98.56 74 LEU B O 1
ATOM 1532 N N . GLU B 1 75 ? -1.632 -22.938 -8.648 1 98.56 75 GLU B N 1
ATOM 1533 C CA . GLU B 1 75 ? -1.062 -24.078 -9.352 1 98.56 75 GLU B CA 1
ATOM 1534 C C . GLU B 1 75 ? -1.729 -25.391 -8.922 1 98.56 75 GLU B C 1
ATOM 1536 O O . GLU B 1 75 ? -2.078 -26.219 -9.766 1 98.56 75 GLU B O 1
ATOM 1541 N N . LYS B 1 76 ? -1.954 -25.5 -7.598 1 98.44 76 LYS B N 1
ATOM 1542 C CA . LYS B 1 76 ? -2.617 -26.672 -7.047 1 98.44 76 LYS B CA 1
ATOM 1543 C C . LYS B 1 76 ? -4.055 -26.781 -7.551 1 98.44 76 LYS B C 1
ATOM 1545 O O . LYS B 1 76 ? -4.512 -27.875 -7.898 1 98.44 76 LYS B O 1
ATOM 1550 N N . GLN B 1 77 ? -4.699 -25.688 -7.668 1 98.12 77 GLN B N 1
ATOM 1551 C CA . GLN B 1 77 ? -6.07 -25.656 -8.164 1 98.12 77 GLN B CA 1
ATOM 1552 C C . GLN B 1 77 ? -6.137 -26.109 -9.617 1 98.12 77 GLN B C 1
ATOM 1554 O O . GLN B 1 77 ? -7.043 -26.844 -10.008 1 98.12 77 GLN B O 1
ATOM 1559 N N . VAL B 1 78 ? -5.203 -25.656 -10.422 1 98.19 78 VAL B N 1
ATOM 1560 C CA . VAL B 1 78 ? -5.152 -26.062 -11.82 1 98.19 78 VAL B CA 1
ATOM 1561 C C . VAL B 1 78 ? -4.93 -27.562 -11.922 1 98.19 78 VAL B C 1
ATOM 1563 O O . VAL B 1 78 ? -5.602 -28.25 -12.703 1 98.19 78 VAL B O 1
ATOM 1566 N N . ALA B 1 79 ? -4.004 -28.094 -11.086 1 97.5 79 ALA B N 1
ATOM 1567 C CA . ALA B 1 79 ? -3.717 -29.531 -11.07 1 97.5 79 ALA B CA 1
ATOM 1568 C C . ALA B 1 79 ? -4.961 -30.328 -10.711 1 97.5 79 ALA B C 1
ATOM 1570 O O . ALA B 1 79 ? -5.285 -31.312 -11.383 1 97.5 79 ALA B O 1
ATOM 1571 N N . GLU B 1 80 ? -5.738 -29.875 -9.789 1 97.12 80 GLU B N 1
ATOM 1572 C CA . GLU B 1 80 ? -6.934 -30.562 -9.305 1 97.12 80 GLU B CA 1
ATOM 1573 C C . GLU B 1 80 ? -8.062 -30.484 -10.328 1 97.12 80 GLU B C 1
ATOM 1575 O O . GLU B 1 80 ? -8.93 -31.375 -10.359 1 97.12 80 GLU B O 1
ATOM 1580 N N . SER B 1 81 ? -8 -29.531 -11.141 1 96.12 81 SER B N 1
ATOM 1581 C CA . SER B 1 81 ? -9.086 -29.312 -12.094 1 96.12 81 SER B CA 1
ATOM 1582 C C . SER B 1 81 ? -8.711 -29.828 -13.484 1 96.12 81 SER B C 1
ATOM 1584 O O . SER B 1 81 ? -9.531 -29.812 -14.398 1 96.12 81 SER B O 1
ATOM 1586 N N . SER B 1 82 ? -7.496 -30.281 -13.57 1 95.94 82 SER B N 1
ATOM 1587 C CA . SER B 1 82 ? -6.988 -30.703 -14.875 1 95.94 82 SER B CA 1
ATOM 1588 C C . SER B 1 82 ? -7.801 -31.844 -15.445 1 95.94 82 SER B C 1
ATOM 1590 O O . SER B 1 82 ? -7.848 -32.031 -16.672 1 95.94 82 SER B O 1
ATOM 1592 N N . TYR B 1 83 ? -8.578 -32.594 -14.586 1 95.12 83 TYR B N 1
ATOM 1593 C CA . TYR B 1 83 ? -9.289 -33.812 -15.008 1 95.12 83 TYR B CA 1
ATOM 1594 C C . TYR B 1 83 ? -10.57 -33.438 -15.758 1 95.12 83 TYR B C 1
ATOM 1596 O O . TYR B 1 83 ? -11.039 -34.219 -16.594 1 95.12 83 TYR B O 1
ATOM 1604 N N . PHE B 1 84 ? -11.195 -32.281 -15.586 1 95 84 PHE B N 1
ATOM 1605 C CA . PHE B 1 84 ? -12.453 -31.922 -16.25 1 95 84 PHE B CA 1
ATOM 1606 C C . PHE B 1 84 ? -12.25 -30.766 -17.203 1 95 84 PHE B C 1
ATOM 1608 O O . PHE B 1 84 ? -13.156 -30.422 -17.969 1 95 84 PHE B O 1
ATOM 1615 N N . LEU B 1 85 ? -11.07 -30.172 -17.203 1 95.81 85 LEU B N 1
ATOM 1616 C CA . LEU B 1 85 ? -10.781 -29.047 -18.094 1 95.81 85 LEU B CA 1
ATOM 1617 C C . LEU B 1 85 ? -10.312 -29.547 -19.453 1 95.81 85 LEU B C 1
ATOM 1619 O O . LEU B 1 85 ? -9.547 -30.5 -19.547 1 95.81 85 LEU B O 1
ATOM 1623 N N . PRO B 1 86 ? -10.805 -28.875 -20.5 1 94.81 86 PRO B N 1
ATOM 1624 C CA . PRO B 1 86 ? -10.242 -29.156 -21.828 1 94.81 86 PRO B CA 1
ATOM 1625 C C . PRO B 1 86 ? -8.742 -28.875 -21.906 1 94.81 86 PRO B C 1
ATOM 1627 O O . PRO B 1 86 ? -8.234 -28.016 -21.188 1 94.81 86 PRO B O 1
ATOM 1630 N N . SER B 1 87 ? -8.023 -29.641 -22.859 1 96.69 87 SER B N 1
ATOM 1631 C CA . SER B 1 87 ? -6.57 -29.609 -22.953 1 96.69 87 SER B CA 1
ATOM 1632 C C . SER B 1 87 ? -6.062 -28.188 -23.188 1 96.69 87 SER B C 1
ATOM 1634 O O . SER B 1 87 ? -5.039 -27.797 -22.625 1 96.69 87 SER B O 1
ATOM 1636 N N . TYR B 1 88 ? -6.707 -27.438 -24.047 1 96.94 88 TYR B N 1
ATOM 1637 C CA . TYR B 1 88 ? -6.305 -26.062 -24.344 1 96.94 88 TYR B CA 1
ATOM 1638 C C . TYR B 1 88 ? -6.348 -25.203 -23.078 1 96.94 88 TYR B C 1
ATOM 1640 O O . TYR B 1 88 ? -5.457 -24.375 -22.859 1 96.94 88 TYR B O 1
ATOM 1648 N N . GLU B 1 89 ? -7.426 -25.422 -22.281 1 97.38 89 GLU B N 1
ATOM 1649 C CA . GLU B 1 89 ? -7.578 -24.641 -21.047 1 97.38 89 GLU B CA 1
ATOM 1650 C C . GLU B 1 89 ? -6.488 -24.984 -20.031 1 97.38 89 GLU B C 1
ATOM 1652 O O . GLU B 1 89 ? -5.953 -24.094 -19.375 1 97.38 89 GLU B O 1
ATOM 1657 N N . VAL B 1 90 ? -6.145 -26.219 -19.938 1 97.5 90 VAL B N 1
ATOM 1658 C CA . VAL B 1 90 ? -5.09 -26.656 -19.031 1 97.5 90 VAL B CA 1
ATOM 1659 C C . VAL B 1 90 ? -3.768 -26 -19.422 1 97.5 90 VAL B C 1
ATOM 1661 O O . VAL B 1 90 ? -3.08 -25.422 -18.562 1 97.5 90 VAL B O 1
ATOM 1664 N N . ARG B 1 91 ? -3.479 -26.031 -20.703 1 98 91 ARG B N 1
ATOM 1665 C CA . ARG B 1 91 ? -2.23 -25.438 -21.188 1 98 91 ARG B CA 1
ATOM 1666 C C . ARG B 1 91 ? -2.203 -23.938 -20.922 1 98 91 ARG B C 1
ATOM 1668 O O . ARG B 1 91 ? -1.175 -23.391 -20.516 1 98 91 ARG B O 1
ATOM 1675 N N . SER B 1 92 ? -3.311 -23.312 -21.188 1 98 92 SER B N 1
ATOM 1676 C CA . SER B 1 92 ? -3.414 -21.875 -20.969 1 98 92 SER B CA 1
ATOM 1677 C C . SER B 1 92 ? -3.217 -21.516 -19.5 1 98 92 SER B C 1
ATOM 1679 O O . SER B 1 92 ? -2.502 -20.562 -19.172 1 98 92 SER B O 1
ATOM 1681 N N . CYS B 1 93 ? -3.812 -22.266 -18.625 1 98.62 93 CYS B N 1
ATOM 1682 C CA . CYS B 1 93 ? -3.689 -22.031 -17.188 1 98.62 93 CYS B CA 1
ATOM 1683 C C . CYS B 1 93 ? -2.26 -22.266 -16.719 1 98.62 93 CYS B C 1
ATOM 1685 O O . CYS B 1 93 ? -1.725 -21.469 -15.938 1 98.62 93 CYS B O 1
ATOM 1687 N N . LEU B 1 94 ? -1.597 -23.234 -17.203 1 98.31 94 LEU B N 1
ATOM 1688 C CA . LEU B 1 94 ? -0.224 -23.562 -16.828 1 98.31 94 LEU B CA 1
ATOM 1689 C C . LEU B 1 94 ? 0.737 -22.484 -17.312 1 98.31 94 LEU B C 1
ATOM 1691 O O . LEU B 1 94 ? 1.686 -22.125 -16.609 1 98.31 94 LEU B O 1
ATOM 1695 N N . LYS B 1 95 ? 0.455 -22 -18.469 1 98.56 95 LYS B N 1
ATOM 1696 C CA . LYS B 1 95 ? 1.253 -20.891 -18.984 1 98.56 95 LYS B CA 1
ATOM 1697 C C . LYS B 1 95 ? 1.125 -19.656 -18.109 1 98.56 95 LYS B C 1
ATOM 1699 O O . LYS B 1 95 ? 2.121 -19 -17.812 1 98.56 95 LYS B O 1
ATOM 1704 N N . THR B 1 96 ? -0.109 -19.344 -17.719 1 98.75 96 THR B N 1
ATOM 1705 C CA . THR B 1 96 ? -0.367 -18.203 -16.844 1 98.75 96 THR B CA 1
ATOM 1706 C C . THR B 1 96 ? 0.367 -18.359 -15.523 1 98.75 96 THR B C 1
ATOM 1708 O O . THR B 1 96 ? 0.999 -17.422 -15.039 1 98.75 96 THR B O 1
ATOM 1711 N N . VAL B 1 97 ? 0.285 -19.531 -14.938 1 98.81 97 VAL B N 1
ATOM 1712 C CA . VAL B 1 97 ? 0.958 -19.797 -13.672 1 98.81 97 VAL B CA 1
ATOM 1713 C C . VAL B 1 97 ? 2.463 -19.594 -13.828 1 98.81 97 VAL B C 1
ATOM 1715 O O . VAL B 1 97 ? 3.107 -19 -12.969 1 98.81 97 VAL B O 1
ATOM 1718 N N . SER B 1 98 ? 3.01 -20.062 -14.969 1 98.75 98 SER B N 1
ATOM 1719 C CA . SER B 1 98 ? 4.434 -19.891 -15.25 1 98.75 98 SER B CA 1
ATOM 1720 C C . SER B 1 98 ? 4.801 -18.406 -15.375 1 98.75 98 SER B C 1
ATOM 1722 O O . SER B 1 98 ? 5.844 -17.984 -14.875 1 98.75 98 SER B O 1
ATOM 1724 N N . GLU B 1 99 ? 3.969 -17.625 -16.016 1 98.69 99 GLU B N 1
ATOM 1725 C CA . GLU B 1 99 ? 4.191 -16.188 -16.172 1 98.69 99 GLU B CA 1
ATOM 1726 C C . GLU B 1 99 ? 4.164 -15.484 -14.812 1 98.69 99 GLU B C 1
ATOM 1728 O O . GLU B 1 99 ? 4.957 -14.578 -14.562 1 98.69 99 GLU B O 1
ATOM 1733 N N . LEU B 1 100 ? 3.25 -15.906 -13.977 1 98.81 100 LEU B N 1
ATOM 1734 C CA . LEU B 1 100 ? 3.158 -15.328 -12.641 1 98.81 100 LEU B CA 1
ATOM 1735 C C . LEU B 1 100 ? 4.395 -15.664 -11.812 1 98.81 100 LEU B C 1
ATOM 1737 O O . LEU B 1 100 ? 4.91 -14.812 -11.086 1 98.81 100 LEU B O 1
ATOM 1741 N N . LYS B 1 101 ? 4.934 -16.891 -11.938 1 98.56 101 LYS B N 1
ATOM 1742 C CA . LYS B 1 101 ? 6.156 -17.312 -11.258 1 98.56 101 LYS B CA 1
ATOM 1743 C C . LYS B 1 101 ? 7.352 -16.484 -11.719 1 98.56 101 LYS B C 1
ATOM 1745 O O . LYS B 1 101 ? 8.188 -16.062 -10.914 1 98.56 101 LYS B O 1
ATOM 1750 N N . GLN B 1 102 ? 7.379 -16.234 -12.977 1 98.38 102 GLN B N 1
ATOM 1751 C CA . GLN B 1 102 ? 8.461 -15.438 -13.539 1 98.38 102 GLN B CA 1
ATOM 1752 C C . GLN B 1 102 ? 8.391 -13.992 -13.047 1 98.38 102 GLN B C 1
ATOM 1754 O O . GLN B 1 102 ? 9.422 -13.391 -12.719 1 98.38 102 GLN B O 1
ATOM 1759 N N . ALA B 1 103 ? 7.234 -13.469 -12.992 1 98 103 ALA B N 1
ATOM 1760 C CA . ALA B 1 103 ? 7.051 -12.109 -12.492 1 98 103 ALA B CA 1
ATOM 1761 C C . ALA B 1 103 ? 7.492 -12 -11.031 1 98 103 ALA B C 1
ATOM 1763 O O . ALA B 1 103 ? 8.117 -11.016 -10.641 1 98 103 ALA B O 1
ATOM 1764 N N . LEU B 1 104 ? 7.117 -12.969 -10.258 1 97.94 104 LEU B N 1
ATOM 1765 C CA . LEU B 1 104 ? 7.516 -13 -8.852 1 97.94 104 LEU B CA 1
ATOM 1766 C C . LEU B 1 104 ? 9.031 -13.078 -8.719 1 97.94 104 LEU B C 1
ATOM 1768 O O . LEU B 1 104 ? 9.625 -12.398 -7.879 1 97.94 104 LEU B O 1
ATOM 1772 N N . GLU B 1 105 ? 9.688 -13.906 -9.531 1 96.5 105 GLU B N 1
ATOM 1773 C CA . GLU B 1 105 ? 11.141 -14.031 -9.516 1 96.5 105 GLU B CA 1
ATOM 1774 C C . GLU B 1 105 ? 11.82 -12.711 -9.867 1 96.5 105 GLU B C 1
ATOM 1776 O O . GLU B 1 105 ? 12.805 -12.328 -9.242 1 96.5 105 GLU B O 1
ATOM 1781 N N . GLN B 1 106 ? 11.273 -12.055 -10.828 1 95.38 106 GLN B N 1
ATOM 1782 C CA . GLN B 1 106 ? 11.797 -10.742 -11.211 1 95.38 106 GLN B CA 1
ATOM 1783 C C . GLN B 1 106 ? 11.672 -9.742 -10.07 1 95.38 106 GLN B C 1
ATOM 1785 O O . GLN B 1 106 ? 12.609 -9 -9.781 1 95.38 106 GLN B O 1
ATOM 1790 N N . ALA B 1 107 ? 10.555 -9.766 -9.438 1 94.31 107 ALA B N 1
ATOM 1791 C CA . ALA B 1 107 ? 10.344 -8.875 -8.297 1 94.31 107 ALA B CA 1
ATOM 1792 C C . ALA B 1 107 ? 11.32 -9.188 -7.168 1 94.31 107 ALA B C 1
ATOM 1794 O O . ALA B 1 107 ? 11.898 -8.281 -6.574 1 94.31 107 ALA B O 1
ATOM 1795 N N . ASN B 1 108 ? 11.5 -10.43 -6.902 1 93.81 108 ASN B N 1
ATOM 1796 C CA . ASN B 1 108 ? 12.438 -10.859 -5.871 1 93.81 108 ASN B CA 1
ATOM 1797 C C . ASN B 1 108 ? 13.859 -10.398 -6.184 1 93.81 108 ASN B C 1
ATOM 1799 O O . ASN B 1 108 ? 14.562 -9.898 -5.301 1 93.81 108 ASN B O 1
ATOM 1803 N N . SER B 1 109 ? 14.227 -10.508 -7.344 1 93 109 SER B N 1
ATOM 1804 C CA . SER B 1 109 ? 15.586 -10.164 -7.754 1 93 109 SER B CA 1
ATOM 1805 C C . SER B 1 109 ? 15.82 -8.656 -7.68 1 93 109 SER B C 1
ATOM 1807 O O . SER B 1 109 ? 16.922 -8.211 -7.363 1 93 109 SER B O 1
ATOM 1809 N N . THR B 1 110 ? 14.82 -7.91 -7.914 1 89.88 110 THR B N 1
ATOM 1810 C CA . THR B 1 110 ? 14.945 -6.457 -7.949 1 89.88 110 THR B CA 1
ATOM 1811 C C . THR B 1 110 ? 14.836 -5.871 -6.543 1 89.88 110 THR B C 1
ATOM 1813 O O . THR B 1 110 ? 15.609 -4.984 -6.176 1 89.88 110 THR B O 1
ATOM 1816 N N . LEU B 1 111 ? 13.992 -6.375 -5.77 1 89.62 111 LEU B N 1
ATOM 1817 C CA . LEU B 1 111 ? 13.656 -5.738 -4.5 1 89.62 111 LEU B CA 1
ATOM 1818 C C . LEU B 1 111 ? 14.453 -6.352 -3.354 1 89.62 111 LEU B C 1
ATOM 1820 O O . LEU B 1 111 ? 14.688 -5.703 -2.332 1 89.62 111 LEU B O 1
ATOM 1824 N N . ILE B 1 112 ? 14.648 -7.496 -3.318 1 86.69 112 ILE B N 1
ATOM 1825 C CA . ILE B 1 112 ? 15.391 -8.172 -2.256 1 86.69 112 ILE B CA 1
ATOM 1826 C C . ILE B 1 112 ? 16.641 -8.82 -2.836 1 86.69 112 ILE B C 1
ATOM 1828 O O . ILE B 1 112 ? 16.734 -10.047 -2.934 1 86.69 112 ILE B O 1
ATOM 1832 N N . PRO B 1 113 ? 17.422 -8.039 -3.369 1 72.06 113 PRO B N 1
ATOM 1833 C CA . PRO B 1 113 ? 18.578 -8.672 -3.99 1 72.06 113 PRO B CA 1
ATOM 1834 C C . PRO B 1 113 ? 19.297 -9.648 -3.055 1 72.06 113 PRO B C 1
ATOM 1836 O O . PRO B 1 113 ? 19.547 -9.32 -1.896 1 72.06 113 PRO B O 1
ATOM 1839 N N . LYS B 1 114 ? 18.703 -10.578 -2.727 1 58.12 114 LYS B N 1
ATOM 1840 C CA . LYS B 1 114 ? 19.391 -11.602 -1.938 1 58.12 114 LYS B CA 1
ATOM 1841 C C . LYS B 1 114 ? 20.797 -11.844 -2.447 1 58.12 114 LYS B C 1
ATOM 1843 O O . LYS B 1 114 ? 21.094 -11.625 -3.625 1 58.12 114 LYS B O 1
ATOM 1848 N N . LYS B 1 115 ? 21.859 -11.789 -1.517 1 48.59 115 LYS B N 1
ATOM 1849 C CA . LYS B 1 115 ? 23.109 -12.484 -1.776 1 48.59 115 LYS B CA 1
ATOM 1850 C C . LYS B 1 115 ? 22.875 -13.797 -2.52 1 48.59 115 LYS B C 1
ATOM 1852 O O . LYS B 1 115 ? 21.875 -14.477 -2.285 1 48.59 115 LYS B O 1
ATOM 1857 N N . GLN B 1 116 ? 23.188 -14.188 -3.801 1 43.41 116 GLN B N 1
ATOM 1858 C CA . GLN B 1 116 ? 23.484 -15.492 -4.375 1 43.41 116 GLN B CA 1
ATOM 1859 C C . GLN B 1 116 ? 23.703 -16.531 -3.281 1 43.41 116 GLN B C 1
ATOM 1861 O O . GLN B 1 116 ? 24.594 -16.391 -2.441 1 43.41 116 GLN B O 1
ATOM 1866 N N . HIS B 1 117 ? 22.828 -17.078 -2.664 1 44.44 117 HIS B N 1
ATOM 1867 C CA . HIS B 1 117 ? 23.188 -18.281 -1.94 1 44.44 117 HIS B CA 1
ATOM 1868 C C . HIS B 1 117 ? 24.328 -19.031 -2.639 1 44.44 117 HIS B C 1
ATOM 1870 O O . HIS B 1 117 ? 24.234 -19.328 -3.83 1 44.44 117 HIS B O 1
ATOM 1876 N N . ARG B 1 118 ? 25.625 -18.844 -2.328 1 40 118 ARG B N 1
ATOM 1877 C CA . ARG B 1 118 ? 26.688 -19.812 -2.568 1 40 118 ARG B CA 1
ATOM 1878 C C . ARG B 1 118 ? 26.172 -21.25 -2.406 1 40 118 ARG B C 1
ATOM 1880 O O . ARG B 1 118 ? 25.578 -21.578 -1.382 1 40 118 ARG B O 1
ATOM 1887 N N . LYS B 1 119 ? 25.75 -21.953 -3.492 1 40.69 119 LYS B N 1
ATOM 1888 C CA . LYS B 1 119 ? 25.75 -23.406 -3.557 1 40.69 119 LYS B CA 1
ATOM 1889 C C . LYS B 1 119 ? 26.719 -24 -2.541 1 40.69 119 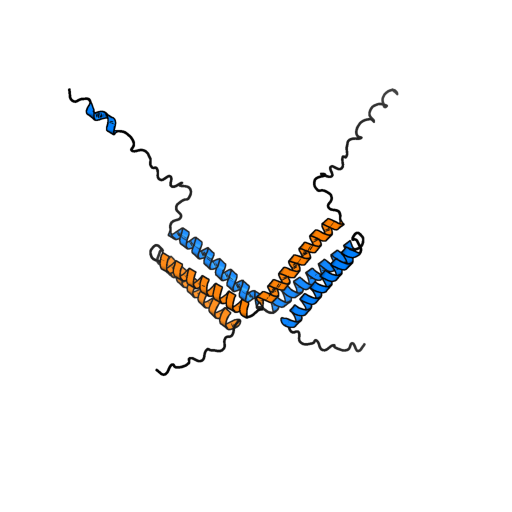LYS B C 1
ATOM 1891 O O . LYS B 1 119 ? 27.938 -23.859 -2.684 1 40.69 119 LYS B O 1
ATOM 1896 N N . GLU B 1 120 ? 26.75 -24.031 -1.29 1 38.84 120 GLU B N 1
ATOM 1897 C CA . GLU B 1 120 ? 27.406 -25.078 -0.51 1 38.84 120 GLU B CA 1
ATOM 1898 C C . GLU B 1 120 ? 27.156 -26.453 -1.118 1 38.84 120 GLU B C 1
ATOM 1900 O O . GLU B 1 120 ? 26.016 -26.844 -1.349 1 38.84 120 GLU B O 1
ATOM 1905 N N . GLY B 1 121 ? 28.094 -27.031 -2.035 1 36.47 121 GLY B N 1
ATOM 1906 C CA . GLY B 1 121 ? 28.578 -28.391 -2.271 1 36.47 121 GLY B CA 1
ATOM 1907 C C . GLY B 1 121 ? 28.484 -29.281 -1.049 1 36.47 121 GLY B C 1
ATOM 1908 O O . GLY B 1 121 ? 29.203 -29.094 -0.076 1 36.47 121 GLY B O 1
ATOM 1909 N N . LEU B 1 122 ? 27.547 -29.625 -0.5 1 34.72 122 LEU B N 1
ATOM 1910 C CA . LEU B 1 122 ? 27.406 -30.797 0.348 1 34.72 122 LEU B CA 1
ATOM 1911 C C . LEU B 1 122 ? 28.297 -31.938 -0.159 1 34.72 122 LEU B C 1
ATOM 1913 O O . LEU B 1 122 ? 28.172 -32.344 -1.312 1 34.72 122 LEU B O 1
ATOM 1917 N N . ASP B 1 123 ? 29.547 -32.344 0.471 1 32.28 123 ASP B N 1
ATOM 1918 C CA . ASP B 1 123 ? 30.484 -33.375 0.869 1 32.28 123 ASP B CA 1
ATOM 1919 C C . ASP B 1 123 ? 29.75 -34.688 1.157 1 32.28 123 ASP B C 1
ATOM 1921 O O . ASP B 1 123 ? 30.219 -35.781 0.796 1 32.28 123 ASP B O 1
ATOM 1925 N N . SER B 1 124 ? 28.766 -34.969 2.041 1 29.41 124 SER B N 1
ATOM 1926 C CA . SER B 1 124 ? 28.734 -36.406 2.301 1 29.41 124 SER B CA 1
ATOM 1927 C C . SER B 1 124 ? 28.297 -37.188 1.0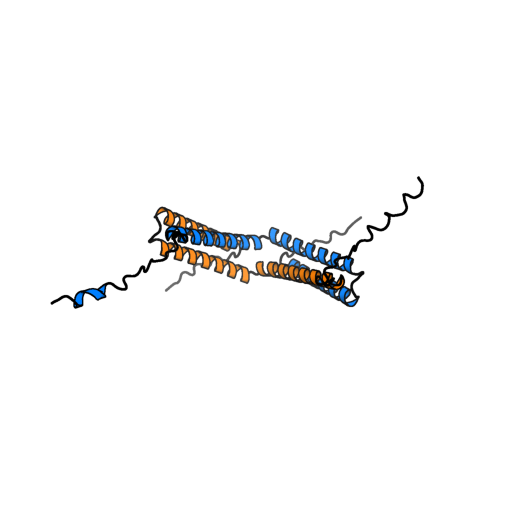6 1 29.41 124 SER B C 1
ATOM 1929 O O . SER B 1 124 ? 27.453 -36.719 0.294 1 29.41 124 SER B O 1
#

Sequence (248 aa):
MIQRLSNLHQSRLASCKPNSDPNTSPTLPTQSFLSHFSGSKRSIKSELSQVCKAQDPTNLRSELERVSASIASLEKQVAESSYFLPSYEVRSCLKTVSELKQALEQANSTLIPKKQHRKEGLDSMIQRLSNLHQSRLASCKPNSDPNTSPTLPTQSFLSHFSGSKRSIKSELSQVCKAQDPTNLRSELERVSASIASLEKQVAESSYFLPSYEVRSCLKTVSELKQALEQANSTLIPKKQHRKEGLDS

Nearest PDB structures (foldseek):
  8gl8-assembly1_C  TM=7.635E-01  e=3.748E+00  Flavobacterium johnsoniae
  8gl8-assembly1_C  TM=7.733E-01  e=4.346E+00  Flavobacterium johnsoniae